Protein AF-A0A2N2GYP5-F1 (afdb_monomer_lite)

Secondary structure (DSSP, 8-state):
-PPPPP-----------PPP-----------------------TTSSS--TT-S---SSS-SSSSS-TTSS----TTSSS--TT-S---SS--SSSSS-TTSS--S-TTSSS--TT-S---SS--SSSSS-TTSS----TTSSS--TT-S---SS--SSSSB-TTSSSBS-TTSSS--TT-S---SS--TTSSB-TTS-BS-----S--------------------------------

pLDDT: mean 80.26, std 21.86, range [35.75, 98.12]

Radius of gyration: 50.26 Å; chains: 1; bounding box: 142×47×139 Å

Sequence (239 aa):
MPPEPLTVRRVLTDTGTPQTGDTAEHIGPLPNLALAIEAIAATCGNDVVETGEACDDGNTTGGDGCSADCRSDESCGNGITDLAEICDDGNTASGDGCSADCLSDETCGNNYVDAGEACDDGNTVDADGCSATCLSDETCGNGILDPQEHCEDGNTANGDGCSADCRSDETCGNGYKDVGEECEDGNLIDGDGCSATCRDENKKDDGCGCTAGSRSPSTGALGLSLLLAALFLFRRRRA

Foldseek 3Di:
DDDDDDDDDDPDDDDDDDDDDDDDDDPDDDDDPPVPPVVPPDDAQCQDDDPPAPDHPNAQDFPPQAHNVRNDRPDALCQDQGPQAPDHPNAQDFPPQAHNRRNDRQDALCQDQGPQAPDHPNAQDFPDQAHSRRNDRNAALCQDQGPQAPDHDNAQDFPRQAHSRRHDGQAALCQDQGPPAPAHDNHADPPPAAHNRRDGPVPPPPDDDDDDDDDDDDPDDDDDDDDDDDDDDDDDDDD

Structure (mmCIF, N/CA/C/O backbone):
data_AF-A0A2N2GYP5-F1
#
_entry.id   AF-A0A2N2GYP5-F1
#
loop_
_atom_site.group_PDB
_atom_site.id
_atom_site.type_symbol
_atom_site.label_atom_id
_atom_site.label_alt_id
_atom_site.label_comp_id
_atom_site.label_asym_id
_atom_site.label_entity_id
_atom_site.label_seq_id
_atom_site.pdbx_PDB_ins_code
_atom_site.Cartn_x
_atom_site.Cartn_y
_atom_site.Cartn_z
_atom_site.occupancy
_atom_site.B_iso_or_equiv
_atom_site.auth_seq_id
_atom_site.auth_comp_id
_atom_site.auth_asym_id
_atom_site.auth_atom_id
_atom_site.pdbx_PDB_model_num
ATOM 1 N N . MET A 1 1 ? -44.179 -16.228 29.418 1.00 44.12 1 MET A N 1
ATOM 2 C CA . MET A 1 1 ? -43.347 -16.561 30.590 1.00 44.12 1 MET A CA 1
ATOM 3 C C . MET A 1 1 ? -43.603 -15.480 31.624 1.00 44.12 1 MET A C 1
ATOM 5 O O . MET A 1 1 ? -43.510 -14.318 31.247 1.00 44.12 1 MET A O 1
ATOM 9 N N . PRO A 1 2 ? -44.075 -15.810 32.835 1.00 47.12 2 PRO A N 1
ATOM 10 C CA . PRO A 1 2 ? -44.242 -14.808 33.883 1.00 47.12 2 PRO A CA 1
ATOM 11 C C . PRO A 1 2 ? -42.861 -14.383 34.425 1.00 47.12 2 PRO A C 1
ATOM 13 O O . PRO A 1 2 ? -41.957 -15.218 34.424 1.00 47.12 2 PRO A O 1
ATOM 16 N N . PRO A 1 3 ? -42.678 -13.124 34.860 1.00 48.59 3 PRO A N 1
ATOM 17 C CA . PRO A 1 3 ? -41.441 -12.687 35.502 1.00 48.59 3 PRO A CA 1
ATOM 18 C C . PRO A 1 3 ? -41.290 -13.309 36.903 1.00 48.59 3 PRO A C 1
ATOM 20 O O . PRO A 1 3 ? -42.268 -13.441 37.643 1.00 48.59 3 PRO A O 1
ATOM 23 N N . GLU A 1 4 ? -40.059 -13.703 37.230 1.00 53.47 4 GLU A N 1
ATOM 24 C CA . GLU A 1 4 ? -39.615 -14.278 38.511 1.00 53.47 4 GLU A CA 1
ATOM 25 C C . GLU A 1 4 ? -39.809 -13.293 39.692 1.00 53.47 4 GLU A C 1
ATOM 27 O O . GLU A 1 4 ? -39.782 -12.073 39.493 1.00 53.47 4 GLU A O 1
ATOM 32 N N . PRO A 1 5 ? -40.013 -13.776 40.936 1.00 45.31 5 PRO A N 1
ATOM 33 C CA . PRO A 1 5 ? -40.268 -12.914 42.087 1.00 45.31 5 PRO A CA 1
ATOM 34 C C . PRO A 1 5 ? -38.990 -12.225 42.596 1.00 45.31 5 PRO A C 1
ATOM 36 O O . PRO A 1 5 ? -37.955 -12.854 42.807 1.00 45.31 5 PRO A O 1
ATOM 39 N N . LEU A 1 6 ? -39.098 -10.922 42.865 1.00 43.00 6 LEU A N 1
ATOM 40 C CA . LEU A 1 6 ? -38.038 -10.094 43.444 1.00 43.00 6 LEU A CA 1
ATOM 41 C C . LEU A 1 6 ? -37.619 -10.618 44.828 1.00 43.00 6 LEU A C 1
ATOM 43 O O . LEU A 1 6 ? -38.439 -10.744 45.742 1.00 43.00 6 LEU A O 1
ATOM 47 N N . THR A 1 7 ? -36.324 -10.891 44.999 1.00 46.44 7 THR A N 1
ATOM 48 C CA . THR A 1 7 ? -35.755 -11.315 46.283 1.00 46.44 7 THR A CA 1
ATOM 49 C C . THR A 1 7 ? -35.524 -10.089 47.165 1.00 46.44 7 THR A C 1
ATOM 51 O O . THR A 1 7 ? -34.550 -9.362 47.000 1.00 46.44 7 THR A O 1
ATOM 54 N N . VAL A 1 8 ? -36.418 -9.848 48.126 1.00 40.50 8 VAL A N 1
ATOM 55 C CA . VAL A 1 8 ? -36.274 -8.750 49.096 1.00 40.50 8 VAL A CA 1
ATOM 56 C C . VAL A 1 8 ? -35.343 -9.193 50.225 1.00 40.50 8 VAL A C 1
ATOM 58 O O . VAL A 1 8 ? -35.755 -9.886 51.159 1.00 40.50 8 VAL A O 1
ATOM 61 N N . ARG A 1 9 ? -34.071 -8.786 50.164 1.00 48.62 9 ARG A N 1
ATOM 62 C CA . ARG A 1 9 ? -33.147 -8.921 51.296 1.00 48.62 9 ARG A CA 1
ATOM 63 C C . ARG A 1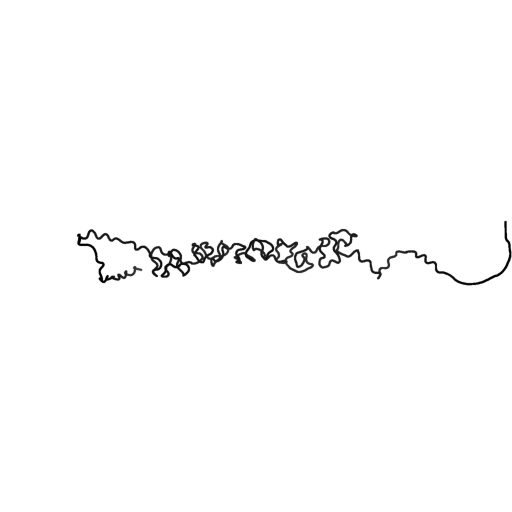 9 ? -33.397 -7.787 52.289 1.00 48.62 9 ARG A C 1
ATOM 65 O O . ARG A 1 9 ? -33.139 -6.620 52.024 1.00 48.62 9 ARG A O 1
ATOM 72 N N . ARG A 1 10 ? -33.923 -8.152 53.458 1.00 44.41 10 ARG A N 1
ATOM 73 C CA . ARG A 1 10 ? -34.148 -7.253 54.593 1.00 44.41 10 ARG A CA 1
ATOM 74 C C . ARG A 1 10 ? -32.794 -6.867 55.197 1.00 44.41 10 ARG A C 1
ATOM 76 O O . ARG A 1 10 ? -32.203 -7.670 55.916 1.00 44.41 10 ARG A O 1
ATOM 83 N N . VAL A 1 11 ? -32.307 -5.661 54.916 1.00 44.09 11 VAL A N 1
ATOM 84 C CA . VAL A 1 11 ? -31.152 -5.097 55.629 1.00 44.09 11 VAL A CA 1
ATOM 85 C C . VAL A 1 11 ? -31.627 -4.703 57.028 1.00 44.09 11 VAL A C 1
ATOM 87 O O . VAL A 1 11 ? -32.346 -3.724 57.211 1.00 44.09 11 VAL A O 1
ATOM 90 N N . LEU A 1 12 ? -31.296 -5.531 58.018 1.00 45.44 12 LEU A N 1
ATOM 91 C CA . LEU A 1 12 ? -31.365 -5.152 59.425 1.00 45.44 12 LEU A CA 1
ATOM 92 C C . LEU A 1 12 ? -30.161 -4.243 59.687 1.00 45.44 12 LEU A C 1
ATOM 94 O O . LEU A 1 12 ? -29.034 -4.730 59.727 1.00 45.44 12 LEU A O 1
ATOM 98 N N . THR A 1 13 ? -30.377 -2.935 59.821 1.00 41.34 13 THR A N 1
ATOM 99 C CA . THR A 1 13 ? -29.331 -2.028 60.298 1.00 41.34 13 THR A CA 1
ATOM 100 C C . THR A 1 13 ? -29.175 -2.215 61.805 1.00 41.34 13 THR A C 1
ATOM 102 O O . THR A 1 13 ? -30.036 -1.840 62.600 1.00 41.34 13 THR A O 1
ATOM 105 N N . ASP A 1 14 ? -28.084 -2.885 62.176 1.00 45.00 14 ASP A N 1
ATOM 106 C CA . ASP A 1 14 ? -27.616 -3.027 63.550 1.00 45.00 14 ASP A CA 1
ATOM 107 C C . ASP A 1 14 ? -27.137 -1.669 64.083 1.00 45.00 14 ASP A C 1
ATOM 109 O O . ASP A 1 14 ? -26.462 -0.895 63.402 1.00 45.00 14 ASP A O 1
ATOM 113 N N . THR A 1 15 ? -27.539 -1.371 65.309 1.00 48.12 15 THR A N 1
ATOM 114 C CA . THR A 1 15 ? -27.272 -0.128 66.024 1.00 48.12 15 THR A CA 1
ATOM 115 C C . THR A 1 15 ? -26.022 -0.259 66.895 1.00 48.12 15 THR A C 1
ATOM 117 O O . THR A 1 15 ? -26.029 -1.010 67.867 1.00 48.12 15 THR A O 1
ATOM 120 N N . GLY A 1 16 ? -25.007 0.572 66.648 1.00 38.22 16 GLY A N 1
ATOM 121 C CA . GLY A 1 16 ? -23.929 0.902 67.598 1.00 38.22 16 GLY A CA 1
ATOM 122 C C . GLY A 1 16 ? -22.838 1.719 66.895 1.00 38.22 16 GLY A C 1
ATOM 123 O O . GLY A 1 16 ? -22.410 1.335 65.822 1.00 38.22 16 GLY A O 1
ATOM 124 N N . THR A 1 17 ? -22.311 2.855 67.358 1.00 35.97 17 THR A N 1
ATOM 125 C CA . THR A 1 17 ? -22.212 3.533 68.668 1.00 35.97 17 THR A CA 1
ATOM 126 C C . THR A 1 17 ? -21.914 5.044 68.420 1.00 35.97 17 THR A C 1
ATOM 128 O O . THR A 1 17 ? -21.751 5.433 67.266 1.00 35.97 17 THR A O 1
ATOM 131 N N . PRO A 1 18 ? -21.923 5.932 69.440 1.00 45.78 18 PRO A N 1
ATOM 132 C CA . PRO A 1 18 ? -22.489 7.282 69.340 1.00 45.78 18 PRO A CA 1
ATOM 133 C C . PRO A 1 18 ? -21.489 8.390 68.970 1.00 45.78 18 PRO A C 1
ATOM 135 O O . PRO A 1 18 ? -20.384 8.449 69.504 1.00 45.78 18 PRO A O 1
ATOM 138 N N . GLN A 1 19 ? -21.933 9.343 68.146 1.00 41.22 19 GLN A N 1
ATOM 139 C CA . GLN A 1 19 ? -21.324 10.673 68.051 1.00 41.22 19 GLN A CA 1
ATOM 140 C C . GLN A 1 19 ? -22.014 11.599 69.061 1.00 41.22 19 GLN A C 1
ATOM 142 O O . GLN A 1 19 ? -23.237 11.727 69.091 1.00 41.22 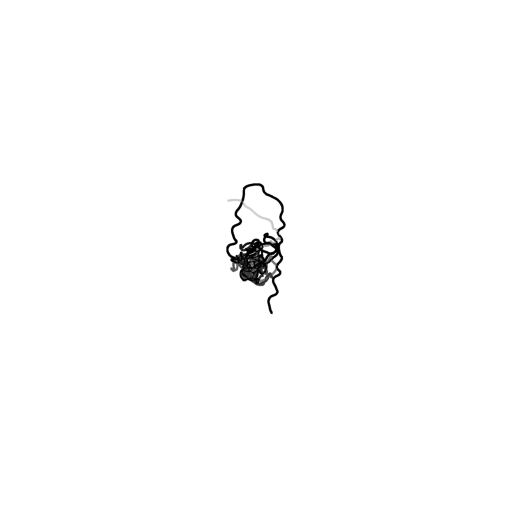19 GLN A O 1
ATOM 147 N N . THR A 1 20 ? -21.215 12.184 69.947 1.00 40.53 20 THR A N 1
ATOM 148 C CA . THR A 1 20 ? -21.628 13.132 70.981 1.00 40.53 20 THR A CA 1
ATOM 149 C C . THR A 1 20 ? -21.898 14.509 70.379 1.00 40.53 20 THR A C 1
ATOM 151 O O . THR A 1 20 ? -20.983 15.092 69.804 1.00 40.53 20 THR A O 1
ATOM 154 N N . GLY A 1 21 ? -23.090 15.065 70.601 1.00 38.28 21 GLY A N 1
ATOM 155 C CA . GLY A 1 21 ? -23.349 16.496 70.414 1.00 38.28 21 GLY A CA 1
ATOM 156 C C . GLY A 1 21 ? -24.769 16.805 69.948 1.00 38.28 21 GLY A C 1
ATOM 157 O O . GLY A 1 21 ? -25.164 16.375 68.876 1.00 38.28 21 GLY A O 1
ATOM 158 N N . ASP A 1 22 ? -25.477 17.590 70.759 1.00 38.97 22 ASP A N 1
ATOM 159 C CA . ASP A 1 22 ? -26.683 18.370 70.440 1.00 38.97 22 ASP A CA 1
ATOM 160 C C . ASP A 1 22 ? -28.064 17.671 70.428 1.00 38.97 22 ASP A C 1
ATOM 162 O O . ASP A 1 22 ? -28.602 17.205 69.432 1.00 38.97 22 ASP A O 1
ATOM 166 N N . THR A 1 23 ? -28.640 17.655 71.636 1.00 37.00 23 THR A N 1
ATOM 167 C CA . THR A 1 23 ? -30.025 18.021 72.016 1.00 37.00 23 THR A CA 1
ATOM 168 C C . THR A 1 23 ? -31.214 17.683 71.091 1.00 37.00 23 THR A C 1
ATOM 170 O O . THR A 1 23 ? -31.493 18.388 70.132 1.00 37.00 23 THR A O 1
ATOM 173 N N . ALA A 1 24 ? -32.008 16.708 71.554 1.00 37.53 24 ALA A N 1
ATOM 174 C CA . ALA A 1 24 ? -33.477 16.702 71.696 1.00 37.53 24 ALA A CA 1
ATOM 175 C C . ALA A 1 24 ? -34.415 17.083 70.513 1.00 37.53 24 ALA A C 1
ATOM 177 O O . ALA A 1 24 ? -34.607 18.245 70.181 1.00 37.53 24 ALA A O 1
ATOM 178 N N . GLU A 1 25 ? -35.160 16.052 70.082 1.00 43.81 25 GLU A N 1
ATOM 179 C CA . GLU A 1 25 ? -36.615 16.028 69.817 1.00 43.81 25 GLU A CA 1
ATOM 180 C C . GLU A 1 25 ? -37.205 16.733 68.580 1.00 43.81 25 GLU A C 1
ATOM 182 O O . GLU A 1 25 ? -37.507 17.921 68.592 1.00 43.81 25 GLU A O 1
ATOM 187 N N . HIS A 1 26 ? -37.639 15.914 67.609 1.00 35.75 26 HIS A N 1
ATOM 188 C CA . HIS A 1 26 ? -39.003 16.009 67.069 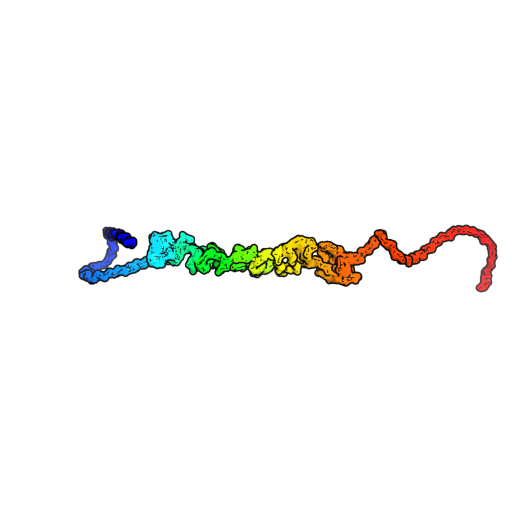1.00 35.75 26 HIS A CA 1
ATOM 189 C C . HIS A 1 26 ? -39.465 14.664 66.476 1.00 35.75 26 HIS A C 1
ATOM 191 O O . HIS A 1 26 ? -39.225 14.368 65.307 1.00 35.75 26 HIS A O 1
ATOM 197 N N . ILE A 1 27 ? -40.160 13.840 67.271 1.00 50.31 27 ILE A N 1
ATOM 198 C CA . ILE A 1 27 ? -40.980 12.746 66.729 1.00 50.31 27 ILE A CA 1
ATOM 199 C C . ILE A 1 27 ? -42.303 13.375 66.273 1.00 50.31 27 ILE A C 1
ATOM 201 O O . ILE A 1 27 ? -43.265 13.461 67.036 1.00 50.31 27 ILE A O 1
ATOM 205 N N . GLY A 1 28 ? -42.313 13.889 65.044 1.00 43.50 28 GLY A N 1
ATOM 206 C CA . GLY A 1 28 ? -43.523 14.334 64.352 1.00 43.50 28 GLY A CA 1
ATOM 207 C C . GLY A 1 28 ? -44.245 13.159 63.676 1.00 43.50 28 GLY A C 1
ATOM 208 O O . GLY A 1 28 ? -43.605 12.158 63.346 1.00 43.50 28 GLY A O 1
ATOM 209 N N . PRO A 1 29 ? -45.574 13.236 63.476 1.00 49.03 29 PRO A N 1
ATOM 210 C CA . PRO A 1 29 ? -46.353 12.152 62.889 1.00 49.03 29 PRO A CA 1
ATOM 211 C C . PRO A 1 29 ? -45.967 11.956 61.418 1.00 49.03 29 PRO A C 1
ATOM 213 O O . PRO A 1 29 ? -45.857 12.925 60.671 1.00 49.03 29 PRO A O 1
ATOM 216 N N . LEU A 1 30 ? -45.786 10.692 61.024 1.00 56.28 30 LEU A N 1
ATOM 217 C CA . LEU A 1 30 ? -45.475 10.250 59.661 1.00 56.28 30 LEU A CA 1
ATOM 218 C C . LEU A 1 30 ? -46.366 10.961 58.622 1.00 56.28 30 LEU A C 1
ATOM 220 O O . LEU A 1 30 ? -47.576 10.707 58.612 1.00 56.28 30 LEU A O 1
ATOM 224 N N . PRO A 1 31 ? -45.821 11.798 57.719 1.00 49.94 31 PRO A N 1
ATOM 225 C CA . PRO A 1 31 ? -46.582 12.289 56.592 1.00 49.94 31 PRO A CA 1
ATOM 226 C C . PRO A 1 31 ? -46.311 11.394 55.382 1.00 49.94 31 PRO A C 1
ATOM 228 O O . PRO A 1 31 ? -45.181 11.275 54.930 1.00 49.94 31 PRO A O 1
ATOM 231 N N . ASN A 1 32 ? -47.391 10.807 54.867 1.00 46.31 32 ASN A N 1
ATOM 232 C CA . ASN A 1 32 ? -47.530 10.214 53.540 1.00 46.31 32 ASN A CA 1
ATOM 233 C C . ASN A 1 32 ? -46.484 9.177 53.112 1.00 46.31 32 ASN A C 1
ATOM 235 O O . ASN A 1 32 ? -45.347 9.486 52.779 1.00 46.31 32 ASN A O 1
ATOM 239 N N . LEU A 1 33 ? -46.970 7.947 52.935 1.00 48.72 33 LEU A N 1
ATOM 240 C CA . LEU A 1 33 ? -46.359 6.912 52.110 1.00 48.72 33 LEU A CA 1
ATOM 241 C C . LEU A 1 33 ? -46.379 7.347 50.628 1.00 48.72 33 LEU A C 1
ATOM 243 O O . LEU A 1 33 ? -47.063 6.757 49.796 1.00 48.72 33 LEU A O 1
ATOM 247 N N . ALA A 1 34 ? -45.676 8.429 50.294 1.00 50.62 34 ALA A N 1
ATOM 248 C CA . ALA A 1 34 ? -45.157 8.598 48.957 1.00 50.62 34 ALA A CA 1
ATOM 249 C C . ALA A 1 34 ? -44.081 7.525 48.839 1.00 50.62 34 ALA A C 1
ATOM 251 O O . ALA A 1 34 ? -43.070 7.574 49.537 1.00 50.62 34 ALA A O 1
ATOM 252 N N . LEU A 1 35 ? -44.350 6.508 48.025 1.00 53.41 35 LEU A N 1
ATOM 253 C CA . LEU A 1 35 ? -43.323 5.611 47.533 1.00 53.41 35 LEU A CA 1
ATOM 254 C C . LEU A 1 35 ? -42.346 6.498 46.751 1.00 53.41 35 LEU A C 1
ATOM 256 O O . LEU A 1 35 ? -42.520 6.719 45.556 1.00 53.41 35 LEU A O 1
ATOM 260 N N . ALA A 1 36 ? -41.390 7.106 47.453 1.00 52.31 36 ALA A N 1
ATOM 261 C CA . ALA A 1 36 ? -40.203 7.653 46.841 1.00 52.31 36 ALA A CA 1
ATOM 262 C C . ALA A 1 36 ? -39.483 6.426 46.296 1.00 52.31 36 ALA A C 1
ATOM 264 O O . ALA A 1 36 ? -38.761 5.732 47.006 1.00 52.31 36 ALA A O 1
ATOM 265 N N . ILE A 1 37 ? -39.802 6.088 45.049 1.00 59.34 37 ILE A N 1
ATOM 266 C CA . ILE A 1 37 ? -38.903 5.316 44.213 1.00 59.34 37 ILE A CA 1
ATOM 267 C C . ILE A 1 37 ? -37.714 6.256 44.057 1.00 59.34 37 ILE A C 1
ATOM 269 O O . ILE A 1 37 ? -37.691 7.098 43.162 1.00 59.34 37 ILE A O 1
ATOM 273 N N . GLU A 1 38 ? -36.801 6.224 45.028 1.00 60.84 38 GLU A N 1
ATOM 274 C CA . GLU A 1 38 ? -35.468 6.749 44.815 1.00 60.84 38 GLU A CA 1
ATOM 275 C C . GLU A 1 38 ? -34.951 5.946 43.628 1.00 60.84 38 GLU A C 1
ATOM 277 O O . GLU A 1 38 ? -34.795 4.726 43.711 1.00 60.84 38 GLU A O 1
ATOM 282 N N . ALA A 1 39 ? -34.839 6.608 42.476 1.00 61.41 39 ALA A N 1
ATOM 283 C CA . ALA A 1 39 ? -34.070 6.073 41.377 1.00 61.41 39 ALA A CA 1
ATOM 284 C C . ALA A 1 39 ? -32.661 5.923 41.941 1.00 61.41 39 ALA A C 1
ATOM 286 O O . ALA A 1 39 ? -31.964 6.917 42.145 1.00 61.41 39 ALA A O 1
ATOM 287 N N . ILE A 1 40 ? -32.322 4.694 42.317 1.00 70.12 40 ILE A N 1
ATOM 288 C CA . ILE A 1 40 ? -30.967 4.327 42.688 1.00 70.12 40 ILE A CA 1
ATOM 289 C C . ILE A 1 40 ? -30.165 4.676 41.439 1.00 70.12 40 ILE A C 1
ATOM 291 O O . ILE A 1 40 ? -30.447 4.147 40.362 1.00 70.12 40 ILE A O 1
ATOM 295 N N . ALA A 1 41 ? -29.319 5.700 41.535 1.00 78.19 41 ALA A N 1
ATOM 296 C CA . ALA A 1 41 ? -28.455 6.050 40.424 1.00 78.19 41 ALA A CA 1
ATOM 297 C C . ALA A 1 41 ? -27.554 4.840 40.178 1.00 78.19 41 ALA A C 1
ATOM 299 O O . ALA A 1 41 ? -26.976 4.329 41.142 1.00 78.19 41 ALA A O 1
ATOM 300 N N . ALA A 1 42 ? -27.492 4.392 38.923 1.00 89.62 42 ALA A N 1
ATOM 301 C CA . ALA A 1 42 ? -26.596 3.318 38.522 1.00 89.62 42 ALA A CA 1
ATOM 302 C C . ALA A 1 42 ? -25.182 3.643 39.023 1.00 89.62 42 ALA A C 1
ATOM 304 O O . ALA A 1 42 ? -24.729 4.792 38.908 1.00 89.62 42 ALA A O 1
ATOM 305 N N . THR A 1 43 ? -24.560 2.683 39.698 1.00 94.56 43 THR A N 1
ATOM 306 C CA . THR A 1 43 ? -23.250 2.851 40.319 1.00 94.56 43 THR A CA 1
ATOM 307 C C . THR A 1 43 ? -22.243 1.969 39.611 1.00 94.56 43 THR A C 1
ATOM 309 O O . THR A 1 43 ? -22.056 0.826 40.010 1.00 94.56 43 THR A O 1
ATOM 312 N N . CYS A 1 44 ? -21.530 2.570 38.664 1.00 96.44 44 CYS A N 1
ATOM 313 C CA . CYS A 1 44 ? -20.469 1.899 37.935 1.00 96.44 44 CYS A CA 1
ATOM 314 C C . CYS A 1 44 ? -19.371 1.359 38.863 1.00 96.44 44 CYS A C 1
ATOM 316 O O . CYS A 1 44 ? -18.897 2.059 39.771 1.00 96.44 44 CYS A O 1
ATOM 318 N N . GLY A 1 45 ? -18.958 0.125 38.596 1.00 96.25 45 GLY A N 1
ATOM 319 C CA . GLY A 1 45 ? -17.893 -0.593 39.277 1.00 96.25 45 GLY A CA 1
ATOM 320 C C . GLY A 1 45 ? -18.355 -1.371 40.503 1.00 96.25 45 GLY A C 1
ATOM 321 O O . GLY A 1 45 ? -17.582 -1.534 41.452 1.00 96.25 45 GLY A O 1
ATOM 322 N N . ASN A 1 46 ? -19.618 -1.799 40.541 1.00 96.69 46 ASN A N 1
ATOM 323 C CA . ASN A 1 46 ? -20.191 -2.551 41.658 1.00 96.69 46 ASN A CA 1
ATOM 324 C C . ASN A 1 46 ? -20.424 -4.049 41.354 1.00 96.69 46 ASN A C 1
ATOM 326 O O . ASN A 1 46 ? -20.984 -4.752 42.204 1.00 96.69 46 ASN A O 1
ATOM 330 N N . ASP A 1 47 ? -19.946 -4.529 40.201 1.00 96.31 47 ASP A N 1
ATOM 331 C CA . ASP A 1 47 ? -20.065 -5.893 39.661 1.00 96.31 47 ASP A CA 1
ATOM 332 C C . ASP A 1 47 ? -21.521 -6.277 39.322 1.00 96.31 47 ASP A C 1
ATOM 334 O O . ASP A 1 47 ? -21.912 -7.450 39.326 1.00 96.31 47 ASP A O 1
ATOM 338 N N . VAL A 1 48 ? -22.375 -5.275 39.075 1.00 95.38 48 VAL A N 1
ATOM 339 C CA . VAL A 1 48 ? -23.786 -5.443 38.718 1.00 95.38 48 VAL A CA 1
ATOM 340 C C . VAL A 1 48 ? -24.164 -4.461 37.618 1.00 95.38 48 VAL A C 1
ATOM 342 O O . VAL A 1 48 ? -24.322 -3.282 37.874 1.00 95.38 48 VAL A O 1
ATOM 345 N N . VAL A 1 49 ? -24.461 -4.977 36.423 1.00 95.94 49 VAL A N 1
ATOM 346 C CA . VAL A 1 49 ? -24.995 -4.150 35.329 1.00 95.94 49 VAL A CA 1
ATOM 347 C C . VAL A 1 49 ? -26.404 -3.649 35.673 1.00 95.94 49 VAL A C 1
ATOM 349 O O . VAL A 1 49 ? -27.378 -4.416 35.682 1.00 95.94 49 VAL A O 1
ATOM 352 N N . GLU A 1 50 ? -26.523 -2.354 35.951 1.00 95.25 50 GLU A N 1
ATOM 353 C CA . GLU A 1 50 ? -27.769 -1.657 36.254 1.00 95.25 50 GLU A CA 1
ATOM 354 C C . GLU A 1 50 ? -28.391 -1.003 35.001 1.00 95.25 50 GLU A C 1
ATOM 356 O O . GLU A 1 50 ? -27.840 -0.971 33.902 1.00 95.25 50 GLU A O 1
ATOM 361 N N . THR A 1 51 ? -29.620 -0.487 35.122 1.00 92.81 51 THR A N 1
ATOM 362 C CA . THR A 1 51 ? -30.271 0.184 33.983 1.00 92.81 51 THR A CA 1
ATOM 363 C C . THR A 1 51 ? -29.544 1.482 33.638 1.00 92.81 51 THR A C 1
ATOM 365 O O . THR A 1 51 ? -29.587 2.433 34.416 1.00 92.81 51 THR A O 1
ATOM 368 N N . GLY A 1 52 ? -28.980 1.545 32.432 1.00 89.81 52 GLY A N 1
ATOM 369 C CA . GLY A 1 52 ? -28.221 2.696 31.936 1.00 89.81 52 GLY A CA 1
ATOM 370 C C . GLY A 1 52 ? -26.730 2.415 31.758 1.00 89.81 52 GLY A C 1
ATOM 371 O O . GLY A 1 52 ? -26.063 3.224 31.123 1.00 89.81 52 GLY A O 1
ATOM 372 N N . GLU A 1 53 ? -26.247 1.277 32.252 1.00 95.38 53 GLU A N 1
ATOM 373 C CA . GLU A 1 53 ? -24.882 0.795 32.048 1.00 95.38 53 GLU A CA 1
ATOM 374 C C . GLU A 1 53 ? -24.820 -0.149 30.841 1.00 95.38 53 GLU A C 1
ATOM 376 O O . GLU A 1 53 ? -25.748 -0.926 30.593 1.00 95.3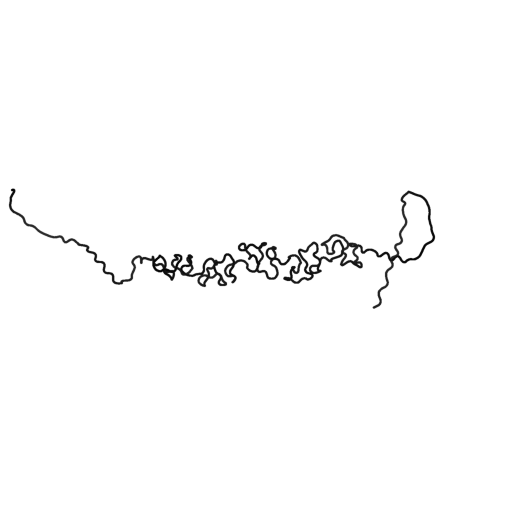8 53 GLU A O 1
ATOM 381 N N . ALA A 1 54 ? -23.737 -0.056 30.071 1.00 95.44 54 ALA A N 1
ATOM 382 C CA . ALA A 1 54 ? -23.412 -0.992 28.997 1.00 95.44 54 ALA A CA 1
ATOM 383 C C . ALA A 1 54 ? -22.739 -2.263 29.547 1.00 95.44 54 ALA A C 1
ATOM 385 O O . ALA A 1 54 ? -22.978 -3.361 29.047 1.00 95.44 54 ALA A O 1
ATOM 386 N N . CYS A 1 55 ? -21.952 -2.105 30.611 1.00 96.06 55 CYS A N 1
ATOM 387 C CA . CYS A 1 55 ? -21.166 -3.127 31.294 1.00 96.06 55 CYS A CA 1
ATOM 388 C C . CYS A 1 55 ? -20.955 -2.720 32.762 1.00 96.06 55 CYS A C 1
ATOM 390 O O . CYS A 1 55 ? -21.273 -1.597 33.134 1.00 96.06 55 CYS A O 1
ATOM 392 N N . ASP A 1 56 ? -20.413 -3.622 33.579 1.00 97.38 56 ASP A N 1
ATOM 393 C CA . ASP A 1 56 ? -19.830 -3.326 34.893 1.00 97.38 56 ASP A CA 1
ATOM 394 C C . ASP A 1 56 ? -18.859 -4.472 35.221 1.00 97.38 56 ASP A C 1
ATOM 396 O O . ASP A 1 56 ? -19.271 -5.636 35.218 1.00 97.38 56 ASP A O 1
ATOM 400 N N . ASP A 1 57 ? -17.578 -4.167 35.444 1.00 96.31 57 ASP A N 1
ATOM 401 C CA . ASP A 1 57 ? -16.521 -5.156 35.711 1.00 96.31 57 ASP A CA 1
ATOM 402 C C . ASP A 1 57 ? -16.049 -5.174 37.180 1.00 96.31 57 ASP A C 1
ATOM 404 O O . ASP A 1 57 ? -15.007 -5.744 37.523 1.00 96.31 57 ASP A O 1
ATOM 408 N N . GLY A 1 58 ? -16.822 -4.552 38.074 1.00 96.50 58 GLY A N 1
ATOM 409 C CA . GLY A 1 58 ? -16.524 -4.500 39.500 1.00 96.50 58 GLY A CA 1
ATOM 410 C C . GLY A 1 58 ? -15.518 -3.427 39.905 1.00 96.50 58 GLY A C 1
ATOM 411 O O . GLY A 1 58 ? -15.088 -3.420 41.067 1.00 96.50 58 GLY A O 1
ATOM 412 N N . ASN A 1 59 ? -15.133 -2.523 38.995 1.00 96.75 59 ASN A N 1
ATOM 413 C CA . ASN A 1 59 ? -14.343 -1.348 39.332 1.00 96.75 59 ASN A CA 1
ATOM 414 C C . ASN A 1 59 ? -14.557 -0.157 38.365 1.00 96.75 59 ASN A C 1
ATOM 416 O O . ASN A 1 59 ? -15.470 -0.159 37.557 1.00 96.75 59 ASN A O 1
ATOM 420 N N . THR A 1 60 ? -13.790 0.928 38.529 1.00 96.19 60 THR A N 1
ATOM 421 C CA . THR A 1 60 ? -13.883 2.136 37.674 1.00 96.19 60 THR A CA 1
ATOM 422 C C . THR A 1 60 ? -12.551 2.450 36.988 1.00 96.19 60 THR A C 1
ATOM 424 O O . THR A 1 60 ? -12.237 3.615 36.720 1.00 96.19 60 THR A O 1
ATOM 427 N N . THR A 1 61 ? -11.693 1.447 36.833 1.00 95.56 61 THR A N 1
ATOM 428 C CA . THR A 1 61 ? -10.557 1.506 35.910 1.00 95.56 61 THR A CA 1
ATOM 429 C C . THR A 1 61 ? -11.129 1.306 34.508 1.00 95.56 61 THR A C 1
ATOM 431 O O . THR A 1 61 ? -12.199 0.740 34.371 1.00 95.56 61 THR A O 1
ATOM 434 N N . GLY A 1 62 ? -10.514 1.911 33.495 1.00 94.62 62 GLY A N 1
ATOM 435 C CA . GLY A 1 62 ? -10.898 1.664 32.105 1.00 94.62 62 GLY A CA 1
ATOM 436 C C . GLY A 1 62 ? -9.828 0.827 31.422 1.00 94.62 62 GLY A C 1
ATOM 437 O O . GLY A 1 62 ? -8.650 0.906 31.796 1.00 94.62 62 GLY A O 1
ATOM 438 N N . GLY A 1 63 ? -10.222 0.093 30.384 1.00 91.31 63 GLY A N 1
ATOM 439 C CA . GLY A 1 63 ? -9.330 -0.789 29.630 1.00 91.31 63 GLY A CA 1
ATOM 440 C C . GLY A 1 63 ? -9.103 -2.161 30.276 1.00 91.31 63 GLY A C 1
ATOM 441 O O . GLY A 1 63 ? -8.185 -2.877 29.875 1.00 91.31 63 GLY A O 1
ATOM 442 N N . ASP A 1 64 ? -9.906 -2.531 31.273 1.00 92.69 64 ASP A N 1
ATOM 443 C CA . ASP A 1 64 ? -9.977 -3.866 31.877 1.00 92.69 64 ASP A CA 1
ATOM 444 C C . ASP A 1 64 ? -11.285 -4.622 31.575 1.00 92.69 64 ASP A C 1
ATOM 446 O O . ASP A 1 64 ? -11.468 -5.744 32.054 1.00 92.69 64 ASP A O 1
ATOM 450 N N . GLY A 1 65 ? -12.101 -4.083 30.662 1.00 92.00 65 GLY A N 1
ATOM 451 C CA . GLY A 1 65 ? -13.289 -4.728 30.096 1.00 92.00 65 GLY A CA 1
ATOM 452 C C . GLY A 1 65 ? -14.612 -4.046 30.448 1.00 92.00 65 GLY A C 1
ATOM 453 O O . GLY A 1 65 ? -15.664 -4.539 30.033 1.00 92.00 65 GLY A O 1
ATOM 454 N N . CYS A 1 66 ? -14.578 -2.966 31.231 1.00 96.44 66 CYS A N 1
ATOM 455 C CA . CYS A 1 66 ? -15.647 -1.979 31.249 1.00 96.44 66 CYS A CA 1
ATOM 456 C C . CYS A 1 66 ? -15.099 -0.550 31.392 1.00 96.44 66 CYS A C 1
ATOM 458 O O . CYS A 1 66 ? -14.192 -0.301 32.189 1.00 96.44 66 CYS A O 1
ATOM 460 N N . SER A 1 67 ? -15.676 0.413 30.662 1.00 96.25 67 SER A N 1
ATOM 461 C CA . SER A 1 67 ? -15.209 1.797 30.716 1.00 96.25 67 SER A CA 1
ATOM 462 C C . SER A 1 67 ? -15.367 2.345 32.132 1.00 96.25 67 SER A C 1
ATOM 464 O O . SER A 1 67 ? -16.298 1.997 32.854 1.00 96.25 67 SER A O 1
ATOM 466 N N . ALA A 1 68 ? -14.513 3.292 32.530 1.00 95.88 68 ALA A N 1
ATOM 467 C CA . ALA A 1 68 ? -14.527 3.864 33.885 1.00 95.88 68 ALA A CA 1
ATOM 468 C C . ALA A 1 68 ? -15.864 4.532 34.299 1.00 95.88 68 ALA A C 1
ATOM 470 O O . ALA A 1 68 ? -16.038 4.934 35.452 1.00 95.88 68 ALA A O 1
ATOM 471 N N . ASP A 1 69 ? -16.784 4.714 33.351 1.00 95.31 69 ASP A N 1
ATOM 472 C CA . ASP A 1 69 ? -18.135 5.241 33.527 1.00 95.31 69 ASP A CA 1
ATOM 473 C C . ASP A 1 69 ? -19.246 4.288 33.043 1.00 95.31 69 ASP A C 1
ATOM 475 O O . ASP A 1 69 ? -20.403 4.707 32.950 1.00 95.31 69 ASP A O 1
ATOM 479 N N . CYS A 1 70 ? -18.904 3.028 32.761 1.00 96.19 70 CYS A N 1
ATOM 480 C CA . CYS A 1 70 ? -19.803 1.944 32.383 1.00 96.19 70 CYS A CA 1
ATOM 481 C C . CYS A 1 70 ? -20.661 2.241 31.144 1.00 96.19 70 CYS A C 1
ATOM 483 O O . CYS A 1 70 ? -21.791 1.760 31.010 1.00 96.19 70 CYS A O 1
ATOM 485 N N . ARG A 1 71 ? -20.149 3.069 30.228 1.00 95.12 71 ARG A N 1
ATOM 486 C CA . ARG A 1 71 ? -20.822 3.440 28.973 1.00 95.12 71 ARG A CA 1
ATOM 487 C C . ARG A 1 71 ? -20.387 2.598 27.777 1.00 95.12 71 ARG A C 1
ATOM 489 O O . ARG A 1 71 ? -21.100 2.627 26.777 1.00 95.12 71 ARG A O 1
ATOM 496 N N . SER A 1 72 ? -19.275 1.877 27.887 1.00 95.25 72 SER A N 1
ATOM 497 C CA . SER A 1 72 ? -18.711 1.028 26.839 1.00 95.25 72 SER A CA 1
ATOM 498 C C . SER A 1 72 ? -18.081 -0.222 27.445 1.00 95.25 72 SER A C 1
ATOM 500 O O . SER A 1 72 ? -17.463 -0.118 28.497 1.00 95.25 72 SER A O 1
ATOM 502 N N . ASP A 1 73 ? -18.230 -1.365 26.780 1.00 94.12 73 ASP A N 1
ATOM 503 C CA . ASP A 1 73 ? -17.579 -2.646 27.092 1.00 94.12 73 ASP A CA 1
ATOM 504 C C . ASP A 1 73 ? -16.167 -2.789 26.484 1.00 94.12 73 ASP A C 1
ATOM 506 O O . ASP A 1 73 ? -15.614 -3.891 26.465 1.00 94.12 73 ASP A O 1
ATOM 510 N N . GLU A 1 74 ? -15.618 -1.692 25.943 1.00 93.94 74 GLU A N 1
ATOM 511 C CA . GLU A 1 74 ? -14.301 -1.599 25.289 1.00 93.94 74 GLU A CA 1
ATOM 512 C C . GLU A 1 74 ? -14.047 -2.666 24.234 1.00 93.94 74 GLU A C 1
ATOM 514 O O . GLU A 1 74 ? -12.945 -3.210 24.098 1.00 93.94 74 GLU A O 1
ATOM 519 N N . SER A 1 75 ? -15.099 -2.981 23.485 1.00 94.75 75 SER A N 1
ATOM 520 C CA . SER A 1 75 ? -15.007 -3.826 22.311 1.00 94.75 75 SER A CA 1
ATOM 521 C C . SER A 1 75 ? -14.880 -2.985 21.046 1.00 94.75 75 SER A C 1
ATOM 523 O O . SER A 1 75 ? -15.783 -2.207 20.746 1.00 94.75 75 SER A O 1
ATOM 525 N N . CYS A 1 76 ? -13.862 -3.278 20.242 1.00 96.94 76 CYS A N 1
ATOM 526 C CA . CYS A 1 76 ? -13.716 -2.692 18.916 1.00 96.94 76 CYS A CA 1
ATOM 527 C C . CYS A 1 76 ? -14.961 -2.894 18.045 1.00 96.94 76 CYS A C 1
ATOM 529 O O . CYS A 1 76 ? -15.511 -4.000 17.936 1.00 96.94 76 CYS A O 1
ATOM 531 N N . GLY A 1 77 ? -15.381 -1.810 17.404 1.00 96.69 77 GLY A N 1
ATOM 532 C CA . GLY A 1 77 ? -16.531 -1.732 16.519 1.00 96.69 77 GLY A CA 1
ATOM 533 C C . GLY A 1 77 ? -17.849 -1.439 17.228 1.00 96.69 77 GLY A C 1
ATOM 534 O O . GLY A 1 77 ? -18.912 -1.734 16.674 1.00 96.69 77 GLY A O 1
ATOM 535 N N . ASN A 1 78 ? -17.824 -0.901 18.449 1.00 95.56 78 ASN A N 1
ATOM 536 C CA . ASN A 1 78 ? -19.035 -0.549 19.197 1.00 95.56 78 ASN A CA 1
ATOM 537 C C . ASN A 1 78 ? -19.494 0.906 18.963 1.00 95.56 78 ASN A C 1
ATOM 539 O O . ASN A 1 78 ? -20.556 1.316 19.448 1.00 95.56 78 ASN A O 1
ATOM 543 N N . GLY A 1 79 ? -18.749 1.672 18.165 1.00 95.62 79 GLY A N 1
ATOM 544 C CA . GLY A 1 79 ? -19.016 3.067 17.827 1.00 95.62 79 GLY A CA 1
ATOM 545 C C . GLY A 1 79 ? -18.448 4.065 18.837 1.00 95.62 79 GLY A C 1
ATOM 546 O O . GLY A 1 79 ? -18.817 5.245 18.789 1.00 95.62 79 GLY A O 1
ATOM 547 N N . ILE A 1 80 ? -17.617 3.613 19.778 1.00 95.25 80 ILE A N 1
ATOM 548 C CA . ILE A 1 80 ? -17.013 4.412 20.841 1.00 95.25 80 ILE A CA 1
ATOM 549 C C . ILE A 1 80 ? -15.515 4.137 20.823 1.00 95.25 80 ILE A C 1
ATOM 551 O O . ILE A 1 80 ? -15.101 3.030 21.086 1.00 95.25 80 ILE A O 1
ATOM 555 N N . THR A 1 81 ? -14.699 5.162 20.576 1.00 96.56 81 THR A N 1
ATOM 556 C CA . THR A 1 81 ? -13.243 5.008 20.682 1.00 96.56 81 THR A CA 1
ATOM 557 C C . THR A 1 81 ? -12.834 4.915 22.150 1.00 96.56 81 THR A C 1
ATOM 559 O O . THR A 1 81 ? -12.818 5.927 22.866 1.00 96.56 81 THR A O 1
ATOM 562 N N . ASP A 1 82 ? -12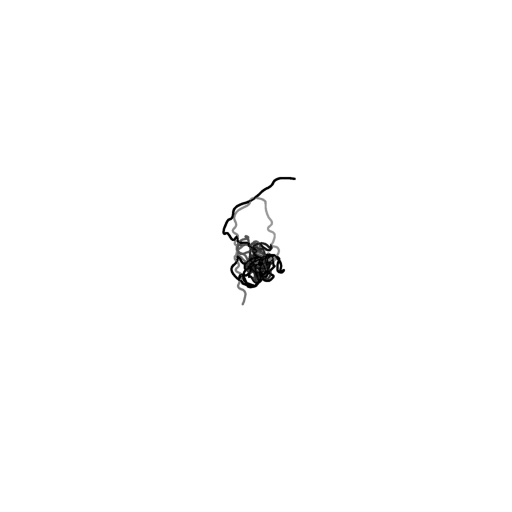.518 3.705 22.591 1.00 95.75 82 ASP A N 1
ATOM 563 C CA . ASP A 1 82 ? -12.118 3.394 23.955 1.00 95.75 82 ASP A CA 1
ATOM 564 C C . ASP A 1 82 ? -10.609 3.589 24.193 1.00 95.75 82 ASP A C 1
ATOM 566 O O . ASP A 1 82 ? -9.831 3.905 23.297 1.00 95.75 82 ASP A O 1
ATOM 570 N N . LEU A 1 83 ? -10.159 3.473 25.451 1.00 92.25 83 LEU A N 1
ATOM 571 C CA . LEU A 1 83 ? -8.803 3.885 25.860 1.00 92.25 83 LEU A CA 1
ATOM 572 C C . LEU A 1 83 ? -7.669 3.153 25.115 1.00 92.25 83 LEU A C 1
ATOM 574 O O . LEU A 1 83 ? -6.579 3.711 24.970 1.00 92.25 83 LEU A O 1
ATOM 578 N N . ALA A 1 84 ? -7.900 1.904 24.710 1.00 90.94 84 ALA A N 1
ATOM 579 C CA . ALA A 1 84 ? -6.919 1.070 24.016 1.00 90.94 84 ALA A CA 1
ATOM 580 C C . ALA A 1 84 ? -6.984 1.196 22.483 1.00 90.94 84 ALA A C 1
ATOM 582 O O . ALA A 1 84 ? -6.158 0.594 21.799 1.00 90.94 84 ALA A O 1
ATOM 583 N N . GLU A 1 85 ? -7.932 1.970 21.961 1.00 96.31 85 GLU A N 1
ATOM 584 C CA . GLU A 1 85 ? -8.238 2.059 20.539 1.00 96.31 85 GLU A CA 1
ATOM 585 C C . GLU A 1 85 ? -7.682 3.348 19.930 1.00 96.31 85 GLU A C 1
ATOM 587 O O . GLU A 1 85 ? -7.660 4.411 20.558 1.00 96.31 85 GLU A O 1
ATOM 592 N N . ILE A 1 86 ? -7.225 3.259 18.683 1.00 96.56 86 ILE A N 1
ATOM 593 C CA . ILE A 1 86 ? -6.814 4.421 17.884 1.00 96.56 86 ILE A CA 1
ATOM 594 C C . ILE A 1 86 ? -8.025 5.031 17.167 1.00 96.56 86 ILE A C 1
ATOM 596 O O . ILE A 1 86 ? -8.107 6.252 17.004 1.00 96.56 86 ILE A O 1
ATOM 600 N N . CYS A 1 87 ? -8.980 4.191 16.782 1.00 97.38 87 CYS A N 1
ATOM 601 C CA . CYS A 1 87 ? -10.206 4.536 16.076 1.00 97.38 87 CYS A CA 1
ATOM 602 C C . CYS A 1 87 ? -11.332 3.579 16.482 1.00 97.38 87 CYS A C 1
ATOM 604 O O . CYS A 1 87 ? -11.072 2.545 17.078 1.00 97.38 87 CYS A O 1
ATOM 606 N N . ASP A 1 88 ? -12.571 3.919 16.133 1.00 97.88 88 ASP A N 1
ATOM 607 C CA . ASP A 1 88 ? -13.696 2.979 16.094 1.00 97.88 88 ASP A CA 1
ATOM 608 C C . ASP A 1 88 ? -14.712 3.521 15.073 1.00 97.88 88 ASP A C 1
ATOM 610 O O . ASP A 1 88 ? -15.133 4.681 15.168 1.00 97.88 88 ASP A O 1
ATOM 614 N N . ASP A 1 89 ? -15.075 2.720 14.069 1.00 97.38 89 ASP A N 1
ATOM 615 C CA . ASP A 1 89 ? -16.016 3.112 13.010 1.00 97.38 89 ASP A CA 1
ATOM 616 C C . ASP A 1 89 ? -17.408 2.457 13.133 1.00 97.38 89 ASP A C 1
ATOM 618 O O . ASP A 1 89 ? -18.263 2.581 12.248 1.00 97.38 89 ASP A O 1
ATOM 622 N N . GLY A 1 90 ? -17.676 1.809 14.267 1.00 97.06 90 GLY A N 1
ATOM 623 C CA . GLY A 1 90 ? -18.935 1.140 14.568 1.00 97.06 90 GLY A CA 1
ATOM 624 C C . GLY A 1 90 ? -19.064 -0.264 13.986 1.00 97.06 90 GLY A C 1
ATOM 625 O O . GLY A 1 90 ? -20.182 -0.798 13.967 1.00 97.06 90 GLY A O 1
ATOM 626 N N . ASN A 1 91 ? -17.973 -0.856 13.490 1.00 97.62 91 ASN A N 1
ATOM 627 C CA . ASN A 1 91 ? -17.920 -2.268 13.140 1.00 97.62 91 ASN A CA 1
ATOM 628 C C . ASN A 1 91 ? -16.483 -2.842 13.173 1.00 97.62 91 ASN A C 1
ATOM 630 O O . ASN A 1 91 ? -15.571 -2.215 13.683 1.00 97.62 91 ASN A O 1
ATOM 634 N N . THR A 1 92 ? -16.304 -4.087 12.719 1.00 97.44 92 THR A N 1
ATOM 635 C CA . THR A 1 92 ? -15.002 -4.798 12.716 1.00 97.44 92 THR A CA 1
ATOM 636 C C . THR A 1 92 ? -14.588 -5.238 11.309 1.00 97.44 92 THR A C 1
ATOM 638 O O . THR A 1 92 ? -13.857 -6.217 11.137 1.00 97.44 92 THR A O 1
ATOM 641 N N . ALA A 1 93 ? -15.122 -4.589 10.273 1.00 97.56 93 ALA A N 1
ATOM 642 C CA . ALA A 1 93 ? -14.561 -4.710 8.937 1.00 97.56 93 ALA A CA 1
ATOM 643 C C . ALA A 1 93 ? -13.244 -3.922 8.868 1.00 97.56 93 ALA A C 1
ATOM 645 O O . ALA A 1 93 ? -12.978 -3.073 9.704 1.00 97.56 93 ALA A O 1
ATOM 646 N N . SER A 1 94 ? -12.392 -4.287 7.913 1.00 97.56 94 SER A N 1
ATOM 647 C CA . SER A 1 94 ? -11.192 -3.517 7.583 1.00 97.56 94 SER A CA 1
ATOM 648 C C . SER A 1 94 ? -11.431 -2.745 6.289 1.00 97.56 94 SER A C 1
ATOM 650 O O . SER A 1 94 ? -12.210 -3.188 5.431 1.00 97.56 94 SER A O 1
ATOM 652 N N . GLY A 1 95 ? -10.684 -1.659 6.093 1.00 95.62 95 GLY A N 1
ATOM 653 C CA . GLY A 1 95 ? -10.742 -0.840 4.882 1.00 95.62 95 GLY A CA 1
ATOM 654 C C . GLY A 1 95 ? -11.955 0.096 4.794 1.00 95.62 95 GLY A C 1
ATOM 655 O O . GLY A 1 95 ? -12.247 0.618 3.714 1.00 95.62 95 GLY A O 1
ATOM 656 N N . ASP A 1 96 ? -12.683 0.311 5.891 1.00 96.12 96 ASP A N 1
ATOM 657 C CA . ASP A 1 96 ? -13.780 1.281 6.018 1.00 96.12 96 ASP A CA 1
ATOM 658 C C . ASP A 1 96 ? -13.486 2.460 6.961 1.00 96.12 96 ASP A C 1
ATOM 660 O O . ASP A 1 96 ? -14.340 3.333 7.145 1.00 96.12 96 ASP A O 1
ATOM 664 N N . GLY A 1 97 ? -12.230 2.580 7.399 1.00 95.12 97 GLY A N 1
ATOM 665 C CA . GLY A 1 97 ? -11.701 3.731 8.138 1.00 95.12 97 GLY A CA 1
ATOM 666 C C . GLY A 1 97 ? -11.224 3.405 9.551 1.00 95.12 97 GLY A C 1
ATOM 667 O O . GLY A 1 97 ? -10.775 4.308 10.255 1.00 95.12 97 GLY A O 1
ATOM 668 N N . CYS A 1 98 ? -11.330 2.148 9.967 1.00 98.06 98 CYS A N 1
ATOM 669 C CA . CYS A 1 98 ? -10.701 1.627 11.167 1.00 98.06 98 CYS A CA 1
ATOM 670 C C . CYS A 1 98 ? -10.349 0.152 10.956 1.00 98.06 98 CYS A C 1
ATOM 672 O O . CYS A 1 98 ? -11.046 -0.558 10.230 1.00 98.06 98 CYS A O 1
ATOM 674 N N . SER A 1 99 ? -9.259 -0.315 11.556 1.00 97.94 99 SER A N 1
ATOM 675 C CA . SER A 1 99 ? -8.890 -1.723 11.477 1.00 97.94 99 SER A CA 1
ATOM 676 C C . SER A 1 99 ? -9.841 -2.591 12.294 1.00 97.94 99 SER A C 1
ATOM 678 O O . SER A 1 99 ? -10.431 -2.158 13.282 1.00 97.94 99 SER A O 1
ATOM 680 N N . ALA A 1 100 ? -9.948 -3.871 11.932 1.00 97.31 100 ALA A N 1
ATOM 681 C CA . ALA A 1 100 ? -10.826 -4.826 12.614 1.00 97.31 100 ALA A CA 1
ATOM 682 C C . ALA A 1 100 ? -10.481 -5.057 14.104 1.00 97.31 100 ALA A C 1
ATOM 684 O O . ALA A 1 100 ? -11.252 -5.694 14.825 1.00 97.31 100 ALA A O 1
ATOM 685 N N . ASP A 1 101 ? -9.306 -4.602 14.544 1.00 96.62 101 ASP A N 1
ATOM 686 C CA . ASP A 1 101 ? -8.833 -4.613 15.928 1.00 96.62 101 ASP A CA 1
ATOM 687 C C . ASP A 1 101 ? -8.686 -3.208 16.540 1.00 96.62 101 ASP A C 1
ATOM 689 O O . ASP A 1 101 ? -8.217 -3.094 17.673 1.00 96.62 101 ASP A O 1
ATOM 693 N N . CYS A 1 102 ? -9.101 -2.158 15.823 1.00 97.31 102 CYS A N 1
ATOM 694 C CA . CYS A 1 102 ? -9.078 -0.759 16.249 1.00 97.31 102 CYS A CA 1
ATOM 695 C C . CYS A 1 102 ? -7.682 -0.228 16.626 1.00 97.31 102 CYS A C 1
ATOM 697 O O . CYS A 1 102 ? -7.546 0.790 17.312 1.00 97.31 102 CYS A O 1
ATOM 699 N N . LEU A 1 103 ? -6.622 -0.908 16.180 1.00 96.75 103 LEU A N 1
ATOM 700 C CA . LEU A 1 103 ? -5.230 -0.522 16.418 1.00 96.75 103 LEU A CA 1
ATOM 701 C C . LEU A 1 103 ? -4.657 0.377 15.320 1.00 96.75 103 LEU A C 1
ATOM 703 O O . LEU A 1 103 ? -3.544 0.873 15.487 1.00 96.75 103 LEU A O 1
ATOM 707 N N . SER A 1 104 ? -5.394 0.585 14.231 1.00 97.38 104 SER A N 1
ATOM 708 C CA . SER A 1 104 ? -4.986 1.399 13.093 1.00 97.38 104 SER A CA 1
ATOM 709 C C . SER A 1 104 ? -6.185 2.135 12.495 1.00 97.38 104 SER A C 1
ATOM 711 O O . SER A 1 104 ? -7.265 1.567 12.367 1.00 97.38 104 SER A O 1
ATOM 713 N N . ASP A 1 105 ? -5.986 3.394 12.101 1.00 96.44 105 ASP A N 1
ATOM 714 C CA . ASP A 1 105 ? -6.972 4.205 11.378 1.00 96.44 105 ASP A CA 1
ATOM 715 C C . ASP A 1 105 ? -6.973 3.962 9.856 1.00 96.44 105 ASP A C 1
ATOM 717 O O . ASP A 1 105 ? -7.610 4.715 9.115 1.00 96.44 105 ASP A O 1
ATOM 721 N N . GLU A 1 106 ? -6.287 2.907 9.398 1.00 96.38 106 GLU A N 1
ATOM 722 C CA . GLU A 1 106 ? -6.203 2.492 7.992 1.00 96.38 106 GLU A CA 1
ATOM 723 C C . GLU A 1 106 ? -5.637 3.616 7.098 1.00 96.38 106 GLU A C 1
ATOM 725 O O . GLU A 1 106 ? -6.123 3.878 5.991 1.00 96.38 106 GLU A O 1
ATOM 730 N N . THR A 1 107 ? -4.635 4.340 7.619 1.00 96.88 107 THR A N 1
ATOM 731 C CA . THR A 1 107 ? -3.947 5.426 6.914 1.00 96.88 107 THR A CA 1
ATOM 732 C C . THR A 1 107 ? -2.511 5.066 6.558 1.00 96.88 107 THR A C 1
ATOM 734 O O . THR A 1 107 ? -1.694 4.792 7.425 1.00 96.88 107 THR A O 1
ATOM 737 N N . CYS A 1 108 ? -2.167 5.220 5.282 1.00 98.00 108 CYS A N 1
ATOM 738 C CA . CYS A 1 108 ? -0.795 5.040 4.821 1.00 98.00 108 CYS A CA 1
ATOM 739 C C . CYS A 1 108 ? 0.212 5.919 5.576 1.00 98.00 108 CYS A C 1
ATOM 741 O O . CYS A 1 108 ? 0.034 7.136 5.735 1.00 98.00 108 CYS A O 1
ATOM 743 N N . GLY A 1 109 ? 1.306 5.289 5.985 1.00 97.62 109 GLY A N 1
ATOM 744 C CA . GLY A 1 109 ? 2.394 5.858 6.762 1.00 97.62 109 GLY A CA 1
ATOM 745 C C . GLY A 1 109 ? 2.188 5.771 8.274 1.00 97.62 109 GLY A C 1
ATOM 746 O O . GLY A 1 109 ? 2.821 6.533 9.013 1.00 97.62 109 GLY A O 1
ATOM 747 N N . ASN A 1 110 ? 1.306 4.897 8.761 1.00 97.00 110 ASN A N 1
ATOM 748 C CA . ASN A 1 110 ? 0.996 4.761 10.186 1.00 97.00 110 ASN A CA 1
ATOM 749 C C . ASN A 1 110 ? 1.764 3.615 10.881 1.00 97.00 110 ASN A C 1
ATOM 751 O O . ASN A 1 110 ? 1.641 3.461 12.098 1.00 97.00 110 ASN A O 1
ATOM 755 N N . ASN A 1 111 ? 2.669 2.926 10.175 1.00 96.62 111 ASN A N 1
ATOM 756 C CA . ASN A 1 111 ? 3.446 1.748 10.601 1.00 96.62 111 ASN A CA 1
ATOM 757 C C . ASN A 1 111 ? 2.649 0.432 10.648 1.00 96.62 111 ASN A C 1
ATOM 759 O O . ASN A 1 111 ? 3.151 -0.559 11.195 1.00 96.62 111 ASN A O 1
ATOM 763 N N . TYR A 1 112 ? 1.444 0.398 10.083 1.00 96.75 112 TYR A N 1
ATOM 764 C CA . TYR A 1 112 ? 0.636 -0.803 9.909 1.00 96.75 112 TYR A CA 1
ATOM 765 C C . TYR A 1 112 ? 0.412 -1.035 8.422 1.00 96.75 112 TYR A C 1
ATOM 767 O O . TYR A 1 112 ? 0.184 -0.099 7.683 1.00 96.75 112 TYR A O 1
ATOM 775 N N . VAL A 1 113 ? 0.507 -2.291 7.979 1.00 97.38 113 VAL A N 1
ATOM 776 C CA . VAL A 1 113 ? 0.102 -2.643 6.612 1.00 97.38 113 VAL A CA 1
ATOM 777 C C . VAL A 1 113 ? -1.383 -2.959 6.657 1.00 97.38 113 VAL A C 1
ATOM 779 O O . VAL A 1 113 ? -1.773 -4.056 7.079 1.00 97.38 113 VAL A O 1
ATOM 782 N N . ASP A 1 114 ? -2.182 -1.980 6.263 1.00 97.62 114 ASP A N 1
ATOM 783 C CA . ASP A 1 114 ? -3.631 -1.986 6.397 1.00 97.62 114 ASP A CA 1
ATOM 784 C C . ASP A 1 114 ? -4.338 -2.569 5.159 1.00 97.62 114 ASP A C 1
ATOM 786 O O . ASP A 1 114 ? -3.724 -2.991 4.166 1.00 97.62 114 ASP A O 1
ATOM 790 N N . ALA A 1 115 ? -5.667 -2.694 5.214 1.00 96.50 115 ALA A N 1
ATOM 791 C CA . ALA A 1 115 ? -6.407 -3.354 4.149 1.00 96.50 115 ALA A CA 1
ATOM 792 C C . ALA A 1 115 ? -6.382 -2.534 2.849 1.00 96.50 115 ALA A C 1
ATOM 794 O O . ALA A 1 115 ? -7.045 -1.512 2.703 1.00 96.50 115 ALA A O 1
ATOM 795 N N . GLY A 1 116 ? -5.695 -3.074 1.841 1.00 94.88 116 GLY A N 1
ATOM 796 C CA . GLY A 1 116 ? -5.543 -2.438 0.529 1.00 94.88 116 GLY A CA 1
ATOM 797 C C . GLY A 1 116 ? -4.143 -1.885 0.280 1.00 94.88 116 GLY A C 1
ATOM 798 O O . GLY A 1 116 ? -3.858 -1.501 -0.854 1.00 94.88 116 GLY A O 1
ATOM 799 N N . GLU A 1 117 ? -3.276 -1.917 1.285 1.00 97.69 117 GLU A N 1
ATOM 800 C CA . GLU A 1 117 ? -1.879 -1.522 1.170 1.00 97.69 117 GLU A CA 1
ATOM 801 C C . GLU A 1 117 ? -0.993 -2.695 0.730 1.00 97.69 117 GLU A C 1
ATOM 803 O O . GLU A 1 117 ? -1.239 -3.862 1.053 1.00 97.69 117 GLU A O 1
ATOM 808 N N . ALA A 1 118 ? 0.038 -2.381 -0.050 1.00 96.81 118 ALA A N 1
ATOM 809 C CA . ALA A 1 118 ? 1.119 -3.293 -0.408 1.00 96.81 118 ALA A CA 1
ATOM 810 C C . ALA A 1 118 ? 2.222 -3.297 0.667 1.00 96.81 118 ALA A C 1
ATOM 812 O O . ALA A 1 118 ? 2.753 -4.356 1.008 1.00 96.81 118 ALA A O 1
ATOM 813 N N . CYS A 1 119 ? 2.483 -2.125 1.247 1.00 97.50 119 CYS A N 1
ATOM 814 C CA . CYS A 1 119 ? 3.494 -1.851 2.261 1.00 97.50 119 CYS A CA 1
ATOM 815 C C . CYS A 1 119 ? 3.063 -0.692 3.158 1.00 97.50 119 CYS A C 1
ATOM 817 O O . CYS A 1 119 ? 2.126 0.021 2.831 1.00 97.50 119 CYS A O 1
ATOM 819 N N . ASP A 1 120 ? 3.818 -0.476 4.233 1.00 98.12 120 ASP A N 1
ATOM 820 C CA . ASP A 1 120 ? 3.825 0.751 5.025 1.00 98.12 120 ASP A CA 1
ATOM 821 C C . ASP A 1 120 ? 5.214 0.869 5.679 1.00 98.12 120 ASP A C 1
ATOM 823 O O . ASP A 1 120 ? 5.693 -0.082 6.310 1.00 98.12 120 ASP A O 1
ATOM 827 N N . ASP A 1 121 ? 5.898 2.000 5.491 1.00 97.44 121 ASP A N 1
ATOM 828 C CA . ASP A 1 121 ? 7.222 2.268 6.075 1.00 97.44 121 ASP A CA 1
ATOM 829 C C . ASP A 1 121 ? 7.205 3.349 7.172 1.00 97.44 121 ASP A C 1
ATOM 831 O O . ASP A 1 121 ? 8.248 3.862 7.596 1.00 97.44 121 ASP A O 1
ATOM 835 N N . GLY A 1 122 ? 6.014 3.666 7.678 1.00 97.69 122 GLY A N 1
ATOM 836 C CA . GLY A 1 122 ? 5.792 4.605 8.765 1.00 97.69 122 GLY A CA 1
ATOM 837 C C . GLY A 1 122 ? 5.812 6.072 8.354 1.00 97.69 122 GLY A C 1
ATOM 838 O O . GLY A 1 122 ? 5.893 6.936 9.239 1.00 97.69 122 GLY A O 1
ATOM 839 N N . ASN A 1 123 ? 5.777 6.374 7.051 1.00 97.88 123 ASN A N 1
ATOM 840 C CA . ASN A 1 123 ? 5.599 7.729 6.552 1.00 97.88 123 ASN A CA 1
ATOM 841 C C . ASN A 1 123 ? 4.989 7.775 5.127 1.00 97.88 123 ASN A C 1
ATOM 843 O O . ASN A 1 123 ? 4.475 6.786 4.633 1.00 97.88 123 ASN A O 1
ATOM 847 N N . THR A 1 124 ? 4.942 8.962 4.510 1.00 97.38 124 THR A N 1
ATOM 848 C CA . THR A 1 124 ? 4.338 9.192 3.174 1.00 97.38 124 THR A CA 1
ATOM 849 C C . THR A 1 124 ? 5.313 9.897 2.228 1.00 97.38 124 THR A C 1
ATOM 851 O O . THR A 1 124 ? 4.939 10.766 1.436 1.00 97.38 124 THR A O 1
ATOM 854 N N . VAL A 1 125 ? 6.600 9.606 2.377 1.00 96.62 125 VAL A N 1
ATOM 855 C CA . VAL A 1 125 ? 7.649 10.041 1.458 1.00 96.62 125 VAL A CA 1
ATOM 856 C C . VAL A 1 125 ? 7.777 8.957 0.391 1.00 96.62 125 VAL A C 1
ATOM 858 O O . VAL A 1 125 ? 7.668 7.782 0.681 1.00 96.62 125 VAL A O 1
ATOM 861 N N . ASP A 1 126 ? 7.918 9.351 -0.872 1.00 96.19 126 ASP A N 1
ATOM 862 C CA . ASP A 1 126 ? 8.304 8.393 -1.909 1.00 96.19 126 ASP A CA 1
ATOM 863 C C . ASP A 1 126 ? 9.808 8.118 -1.773 1.00 96.19 126 ASP A C 1
ATOM 865 O O . ASP A 1 126 ? 10.553 9.016 -1.365 1.00 96.19 126 ASP A O 1
ATOM 869 N N . ALA A 1 127 ? 10.285 6.969 -2.253 1.00 92.62 127 ALA A N 1
ATOM 870 C CA . ALA A 1 127 ? 11.713 6.628 -2.314 1.00 92.62 127 ALA A CA 1
ATOM 871 C C . ALA A 1 127 ? 12.416 6.139 -1.043 1.00 92.62 127 ALA A C 1
ATOM 873 O O . ALA A 1 127 ? 13.654 6.115 -1.016 1.00 92.62 127 ALA A O 1
ATOM 874 N N . ASP A 1 128 ? 11.700 5.754 0.008 1.00 94.19 128 ASP A N 1
ATOM 875 C CA . ASP A 1 128 ? 12.308 5.259 1.251 1.00 94.19 128 ASP A CA 1
ATOM 876 C C . ASP A 1 128 ? 11.850 3.867 1.702 1.00 94.19 128 ASP A C 1
ATOM 878 O O . ASP A 1 128 ? 12.353 3.359 2.709 1.00 94.19 128 ASP A O 1
ATOM 882 N N . GLY A 1 129 ? 11.072 3.182 0.865 1.00 93.88 129 GLY A N 1
ATOM 883 C CA . GLY A 1 129 ? 10.746 1.762 1.013 1.00 93.88 129 GLY A CA 1
ATOM 884 C C . GLY A 1 129 ? 9.284 1.436 0.736 1.00 93.88 129 GLY A C 1
ATOM 885 O O . GLY A 1 129 ? 8.965 0.275 0.493 1.00 93.88 129 GLY A O 1
ATOM 886 N N . CYS A 1 130 ? 8.419 2.442 0.752 1.00 97.81 130 CYS A N 1
ATOM 887 C CA . CYS A 1 130 ? 7.027 2.336 0.365 1.00 97.81 130 CYS A CA 1
ATOM 888 C C . CYS A 1 130 ? 6.598 3.613 -0.365 1.00 97.81 130 CYS A C 1
ATOM 890 O O . CYS A 1 130 ? 7.083 4.698 -0.062 1.00 97.81 130 CYS A O 1
ATOM 892 N N . SER A 1 131 ? 5.710 3.508 -1.353 1.00 97.44 131 SER A N 1
ATOM 893 C CA . SER A 1 131 ? 5.180 4.705 -2.022 1.00 97.44 131 SER A CA 1
ATOM 894 C C . SER A 1 131 ? 4.398 5.577 -1.033 1.00 97.44 131 SER A C 1
ATOM 896 O O . SER A 1 131 ? 3.757 5.054 -0.119 1.00 97.44 131 SER A O 1
ATOM 898 N N . ALA A 1 132 ? 4.274 6.883 -1.291 1.00 96.94 132 ALA A N 1
ATOM 899 C CA . ALA A 1 132 ? 3.456 7.784 -0.467 1.00 96.94 132 ALA A CA 1
ATOM 900 C C . ALA A 1 132 ? 1.949 7.436 -0.429 1.00 96.94 132 ALA A C 1
ATOM 902 O O . ALA A 1 132 ? 1.168 8.099 0.258 1.00 96.94 132 ALA A O 1
ATOM 903 N N . THR A 1 133 ? 1.524 6.443 -1.214 1.00 96.69 133 THR A N 1
ATOM 904 C CA . THR A 1 133 ? 0.150 5.921 -1.259 1.00 96.69 133 THR A CA 1
ATOM 905 C C . THR A 1 133 ? 0.030 4.484 -0.762 1.00 96.69 133 THR A C 1
ATOM 907 O O . THR A 1 133 ? -1.071 3.942 -0.798 1.00 96.69 133 THR A O 1
ATOM 910 N N . CYS A 1 134 ? 1.135 3.867 -0.336 1.00 97.75 134 CYS A N 1
ATOM 911 C CA . CYS A 1 134 ? 1.193 2.485 0.127 1.00 97.75 134 CYS A CA 1
ATOM 912 C C . CYS A 1 134 ? 0.715 1.447 -0.905 1.00 97.75 134 CYS A C 1
ATOM 914 O O . CYS A 1 134 ? 0.335 0.334 -0.558 1.00 97.75 134 CYS A O 1
ATOM 916 N N . LEU A 1 135 ? 0.733 1.786 -2.201 1.00 96.69 135 LEU A N 1
ATOM 917 C CA . LEU A 1 135 ? 0.287 0.897 -3.284 1.00 96.69 135 LEU A CA 1
ATOM 918 C C . LEU A 1 135 ? 1.428 0.107 -3.939 1.00 96.69 135 LEU A C 1
ATOM 920 O O . LEU A 1 135 ? 1.154 -0.840 -4.680 1.00 96.69 135 LEU A O 1
ATOM 924 N N . SER A 1 136 ? 2.679 0.483 -3.680 1.00 96.06 136 SER A N 1
ATOM 925 C CA . SER A 1 136 ? 3.878 -0.209 -4.154 1.00 96.06 136 SER A CA 1
ATOM 926 C C . SER A 1 136 ? 4.999 -0.145 -3.116 1.00 96.06 136 SER A C 1
ATOM 928 O O . SER A 1 136 ? 5.171 0.869 -2.436 1.00 96.06 136 SER A O 1
ATOM 930 N N . ASP A 1 137 ? 5.790 -1.217 -3.054 1.00 94.81 137 ASP A N 1
ATOM 931 C CA . ASP A 1 137 ? 6.990 -1.339 -2.212 1.00 94.81 137 ASP A CA 1
ATOM 932 C C . ASP A 1 137 ? 8.213 -0.625 -2.832 1.00 94.81 137 ASP A C 1
ATOM 934 O O . ASP A 1 137 ? 9.343 -0.879 -2.419 1.00 94.81 137 ASP A O 1
ATOM 938 N N . GLU A 1 138 ? 8.017 0.201 -3.871 1.00 94.81 138 GLU A N 1
ATOM 939 C CA . GLU A 1 138 ? 9.081 0.954 -4.561 1.00 94.81 138 GLU A CA 1
ATOM 940 C C . GLU A 1 138 ? 10.229 0.044 -5.053 1.00 94.81 138 GLU A C 1
ATOM 942 O O . GLU A 1 138 ? 11.419 0.308 -4.847 1.00 94.81 138 GLU A O 1
ATOM 947 N N . THR A 1 139 ? 9.864 -1.095 -5.654 1.00 94.94 139 THR A N 1
ATOM 948 C CA . THR A 1 139 ? 10.808 -2.133 -6.094 1.00 94.94 139 THR A CA 1
ATOM 949 C C . THR A 1 139 ? 10.723 -2.380 -7.592 1.00 94.94 139 THR A C 1
ATOM 951 O O . THR A 1 139 ? 9.689 -2.803 -8.095 1.00 94.94 139 THR A O 1
ATOM 954 N N . CYS A 1 140 ? 11.874 -2.282 -8.255 1.00 96.06 140 CYS A N 1
ATOM 955 C CA . CYS A 1 140 ? 12.007 -2.595 -9.675 1.00 96.06 140 CYS A CA 1
ATOM 956 C C . CYS A 1 140 ? 11.462 -3.979 -10.032 1.00 96.06 140 CYS A C 1
ATOM 958 O O . CYS A 1 140 ? 11.781 -4.987 -9.382 1.00 96.06 140 CYS A O 1
ATOM 960 N N . GLY A 1 141 ? 10.669 -4.024 -11.098 1.00 95.62 141 GLY A N 1
ATOM 961 C CA . GLY A 1 141 ? 10.032 -5.226 -11.608 1.00 95.62 141 GLY A CA 1
ATOM 962 C C . GLY A 1 141 ? 8.709 -5.572 -10.928 1.00 95.62 141 GLY A C 1
ATOM 963 O O . GLY A 1 141 ? 8.238 -6.706 -11.069 1.00 95.62 141 GLY A O 1
ATOM 964 N N . ASN A 1 142 ? 8.117 -4.656 -10.156 1.00 94.69 142 ASN A N 1
ATOM 965 C CA . ASN A 1 142 ? 6.819 -4.856 -9.499 1.00 94.69 142 ASN A CA 1
ATOM 966 C C . ASN A 1 142 ? 5.615 -4.574 -10.430 1.00 94.69 142 ASN A C 1
ATOM 968 O O . ASN A 1 142 ? 4.466 -4.813 -10.049 1.00 94.69 142 ASN A O 1
ATOM 972 N N . GLY A 1 143 ? 5.858 -4.119 -11.662 1.00 94.69 143 GLY A N 1
ATOM 973 C CA . GLY A 1 143 ? 4.845 -3.755 -12.651 1.00 94.69 143 GLY A CA 1
ATOM 974 C C . GLY A 1 143 ? 4.229 -2.364 -12.463 1.00 94.69 143 GLY A C 1
ATOM 975 O O . GLY A 1 143 ? 3.243 -2.053 -13.141 1.00 94.69 143 GLY A O 1
ATOM 976 N N . ILE A 1 144 ? 4.765 -1.544 -11.560 1.00 95.12 144 ILE A N 1
ATOM 977 C CA . ILE A 1 144 ? 4.343 -0.176 -11.254 1.00 95.12 144 ILE A CA 1
ATOM 978 C C . ILE A 1 144 ? 5.552 0.733 -11.464 1.00 95.12 144 ILE A C 1
ATOM 980 O O . ILE A 1 144 ? 6.589 0.502 -10.879 1.00 95.12 144 ILE A O 1
ATOM 984 N N . LEU A 1 145 ? 5.420 1.766 -12.301 1.00 95.75 145 LEU A N 1
ATOM 985 C CA . LEU A 1 145 ? 6.509 2.724 -12.494 1.00 95.75 145 LEU A CA 1
ATOM 986 C C . LEU A 1 145 ? 6.585 3.669 -11.290 1.00 95.75 145 LEU A C 1
ATOM 988 O O . LEU A 1 145 ? 5.800 4.624 -11.207 1.00 95.75 145 LEU A O 1
ATOM 992 N N . ASP A 1 146 ? 7.528 3.403 -10.396 1.00 95.81 146 ASP A N 1
ATOM 993 C CA . ASP A 1 146 ? 7.717 4.144 -9.151 1.00 95.81 146 ASP A CA 1
ATOM 994 C C . ASP A 1 146 ? 8.589 5.412 -9.354 1.00 95.81 146 ASP A C 1
ATOM 996 O O . ASP A 1 146 ? 9.346 5.517 -10.323 1.00 95.81 146 ASP A O 1
ATOM 1000 N N . PRO A 1 147 ? 8.520 6.443 -8.483 1.00 93.12 147 PRO A N 1
ATOM 1001 C CA . PRO A 1 147 ? 9.181 7.734 -8.718 1.00 93.12 147 PRO A CA 1
ATOM 1002 C C . PRO A 1 147 ? 10.709 7.724 -8.920 1.00 93.12 147 PRO A C 1
ATOM 1004 O O . PRO A 1 147 ? 11.232 8.694 -9.479 1.00 93.12 147 PRO A O 1
ATOM 1007 N N . GLN A 1 148 ? 11.451 6.703 -8.462 1.00 91.06 148 GLN A N 1
ATOM 1008 C CA . GLN A 1 148 ? 12.899 6.590 -8.756 1.00 91.06 148 GLN A CA 1
ATOM 1009 C C . GLN A 1 148 ? 13.218 5.764 -9.997 1.00 91.06 148 GLN A C 1
ATOM 1011 O O . GLN A 1 148 ? 14.386 5.686 -10.388 1.00 91.06 148 GLN A O 1
ATOM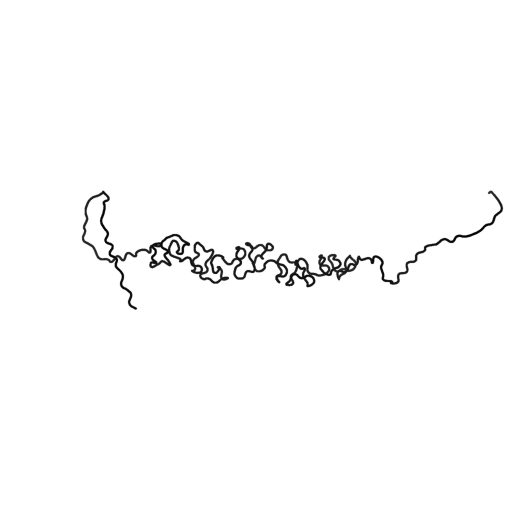 1016 N N . GLU A 1 149 ? 12.215 5.157 -10.606 1.00 95.62 149 GLU A N 1
ATOM 1017 C CA . GLU A 1 149 ? 12.394 4.299 -11.757 1.00 95.62 149 GLU A CA 1
ATOM 1018 C C . GLU A 1 149 ? 12.353 5.123 -13.039 1.00 95.62 149 GLU A C 1
ATOM 1020 O O . GLU A 1 149 ? 11.558 6.048 -13.223 1.00 95.62 149 GLU A O 1
ATOM 1025 N N . HIS A 1 150 ? 13.265 4.800 -13.944 1.00 95.19 150 HIS A N 1
ATOM 1026 C CA . HIS A 1 150 ? 13.276 5.344 -15.292 1.00 95.19 150 HIS A CA 1
ATOM 1027 C C . HIS A 1 150 ? 12.312 4.584 -16.208 1.00 95.19 150 HIS A C 1
ATOM 1029 O O . HIS A 1 150 ? 11.735 5.171 -17.122 1.00 95.19 150 HIS A O 1
ATOM 1035 N N . CYS A 1 151 ? 12.156 3.288 -15.949 1.00 95.94 151 CYS A N 1
ATOM 1036 C CA . CYS A 1 151 ? 11.401 2.326 -16.735 1.00 95.94 151 CYS A CA 1
ATOM 1037 C C . CYS A 1 151 ? 10.843 1.234 -15.816 1.00 95.94 151 CYS A C 1
ATOM 1039 O O . CYS A 1 151 ? 11.309 1.098 -14.693 1.00 95.94 151 CYS A O 1
ATOM 1041 N N . GLU A 1 152 ? 9.872 0.460 -16.305 1.00 96.75 152 GLU A N 1
ATOM 1042 C CA . GLU A 1 152 ? 9.310 -0.697 -15.600 1.00 96.75 152 GLU A CA 1
ATOM 1043 C C . GLU A 1 152 ? 8.708 -1.671 -16.628 1.00 96.75 152 GLU A C 1
ATOM 1045 O O . GLU A 1 152 ? 7.885 -1.270 -17.461 1.00 96.75 152 GLU A O 1
ATOM 1050 N N . ASP A 1 153 ? 9.109 -2.945 -16.589 1.00 96.12 153 ASP A N 1
ATOM 1051 C CA . ASP A 1 153 ? 8.655 -3.980 -17.536 1.00 96.12 153 ASP A CA 1
ATOM 1052 C C . ASP A 1 153 ? 8.060 -5.242 -16.878 1.00 96.12 153 ASP A C 1
ATOM 1054 O O . ASP A 1 153 ? 7.729 -6.224 -17.554 1.00 96.12 153 ASP A O 1
ATOM 1058 N N . GLY A 1 154 ? 7.829 -5.197 -15.568 1.00 95.69 154 GLY A N 1
ATOM 1059 C CA . GLY A 1 154 ? 7.176 -6.233 -14.777 1.00 95.69 154 GLY A CA 1
ATOM 1060 C C . GLY A 1 154 ? 8.116 -7.318 -14.266 1.00 95.69 154 GLY A C 1
ATOM 1061 O O . GLY A 1 154 ? 7.624 -8.351 -13.797 1.00 95.69 154 GLY A O 1
ATOM 1062 N N . ASN A 1 155 ? 9.437 -7.155 -14.412 1.00 96.12 155 ASN A N 1
ATOM 1063 C CA . ASN A 1 155 ? 10.422 -8.068 -13.846 1.00 96.12 155 ASN A CA 1
ATOM 1064 C C . ASN A 1 155 ? 11.824 -7.431 -13.698 1.00 96.12 155 ASN A C 1
ATOM 1066 O O . ASN A 1 155 ? 12.000 -6.240 -13.883 1.00 96.12 155 ASN A O 1
ATOM 1070 N N . THR A 1 156 ? 12.823 -8.224 -13.291 1.00 96.62 156 THR A N 1
ATOM 1071 C CA . THR A 1 156 ? 14.219 -7.771 -13.098 1.00 96.62 156 THR A CA 1
ATOM 1072 C C . THR A 1 156 ? 15.212 -8.497 -14.011 1.00 96.62 156 THR A C 1
ATOM 1074 O O . THR A 1 156 ? 16.387 -8.683 -13.670 1.00 96.62 156 THR A O 1
ATOM 1077 N N . ALA A 1 157 ? 14.750 -9.000 -15.157 1.00 95.62 157 ALA A N 1
ATOM 1078 C CA . ALA A 1 157 ? 15.650 -9.464 -16.200 1.00 95.62 157 ALA A CA 1
ATOM 1079 C C . ALA A 1 157 ? 16.331 -8.266 -16.878 1.00 95.62 157 ALA A C 1
ATOM 1081 O O . ALA A 1 157 ? 15.996 -7.117 -16.647 1.00 95.62 157 ALA A O 1
ATOM 1082 N N . ASN A 1 158 ? 17.406 -8.557 -17.609 1.00 94.81 158 ASN A N 1
ATOM 1083 C CA . ASN A 1 158 ? 18.002 -7.577 -18.509 1.00 94.81 158 ASN A CA 1
ATOM 1084 C C . ASN A 1 158 ? 17.794 -8.106 -19.930 1.00 94.81 158 ASN A C 1
ATOM 1086 O O . ASN A 1 158 ? 17.846 -9.323 -20.165 1.00 94.81 158 ASN A O 1
ATOM 1090 N N . GLY A 1 159 ? 17.708 -7.205 -20.888 1.00 90.19 159 GLY A N 1
ATOM 1091 C CA . GLY A 1 159 ? 17.525 -7.441 -22.312 1.00 90.19 159 GLY A CA 1
ATOM 1092 C C . GLY A 1 159 ? 16.064 -7.535 -22.754 1.00 90.19 159 GLY A C 1
ATOM 1093 O O . GLY A 1 159 ? 15.819 -8.019 -23.865 1.00 90.19 159 GLY A O 1
ATOM 1094 N N . ASP A 1 160 ? 15.105 -7.155 -21.913 1.00 92.50 160 ASP A N 1
ATOM 1095 C CA . ASP A 1 160 ? 13.664 -7.230 -22.164 1.00 92.50 160 ASP A CA 1
ATOM 1096 C C . ASP A 1 160 ? 12.927 -5.887 -22.141 1.00 92.50 160 ASP A C 1
ATOM 1098 O O . ASP A 1 160 ? 11.732 -5.849 -22.448 1.00 92.50 160 ASP A O 1
ATOM 1102 N N . GLY A 1 161 ? 13.663 -4.786 -21.988 1.00 92.12 161 GLY A N 1
ATOM 1103 C CA . GLY A 1 161 ? 13.157 -3.438 -22.228 1.00 92.12 161 GLY A CA 1
ATOM 1104 C C . GLY A 1 161 ? 13.520 -2.459 -21.127 1.00 92.12 161 GLY A C 1
ATOM 1105 O O . GLY A 1 161 ? 13.728 -1.286 -21.430 1.00 92.12 161 GLY A O 1
ATOM 1106 N N . CYS A 1 162 ? 13.655 -2.934 -19.894 1.00 96.81 162 CYS A N 1
ATOM 1107 C CA . CYS A 1 162 ? 14.098 -2.146 -18.758 1.00 96.81 162 CYS A CA 1
ATOM 1108 C C . CYS A 1 162 ? 15.288 -2.826 -18.077 1.00 96.81 162 CYS A C 1
ATOM 1110 O O . CYS A 1 162 ? 15.388 -4.050 -18.039 1.00 96.81 162 CYS A O 1
ATOM 1112 N N . SER A 1 163 ? 16.234 -2.038 -17.565 1.00 95.88 163 SER A N 1
ATOM 1113 C CA . SER A 1 163 ? 17.356 -2.601 -16.818 1.00 95.88 163 SER A CA 1
ATOM 1114 C C . SER A 1 163 ? 16.859 -3.277 -15.535 1.00 95.88 163 SER A C 1
ATOM 1116 O O . SER A 1 163 ? 15.895 -2.835 -14.917 1.00 95.88 163 SER A O 1
ATOM 1118 N N . ALA A 1 164 ? 17.575 -4.293 -15.046 1.00 95.69 164 ALA A N 1
ATOM 1119 C CA . ALA A 1 164 ? 17.193 -5.025 -13.827 1.00 95.69 164 ALA A CA 1
ATOM 1120 C C . ALA A 1 164 ? 17.144 -4.179 -12.532 1.00 95.69 164 ALA A C 1
ATOM 1122 O O . ALA A 1 164 ? 16.798 -4.688 -11.465 1.00 95.69 164 ALA A O 1
ATOM 1123 N N . ASP A 1 165 ? 17.589 -2.926 -12.599 1.00 95.06 165 ASP A N 1
ATOM 1124 C CA . ASP A 1 165 ? 17.551 -1.929 -11.530 1.00 95.06 165 ASP A CA 1
ATOM 1125 C C . ASP A 1 165 ? 16.721 -0.687 -11.897 1.00 95.06 165 ASP A C 1
ATOM 1127 O O . ASP A 1 165 ? 16.789 0.315 -11.186 1.00 95.06 165 ASP A O 1
ATOM 1131 N N . CYS A 1 166 ? 15.975 -0.752 -13.002 1.00 96.31 166 CYS A N 1
ATOM 1132 C CA . CYS A 1 166 ? 15.051 0.261 -13.491 1.00 96.31 166 CYS A CA 1
ATOM 1133 C C . CYS A 1 166 ? 15.681 1.647 -13.695 1.00 96.31 166 CYS A C 1
ATOM 1135 O O . CYS A 1 166 ? 15.017 2.677 -13.591 1.00 96.31 166 CYS A O 1
ATOM 1137 N N . ARG A 1 167 ? 16.987 1.707 -13.985 1.00 94.75 167 ARG A N 1
ATOM 1138 C CA . ARG A 1 167 ? 17.728 2.966 -14.187 1.00 94.75 167 ARG A CA 1
ATOM 1139 C C . ARG A 1 167 ? 17.829 3.403 -15.642 1.00 94.75 167 ARG A C 1
ATOM 1141 O O . ARG A 1 167 ? 18.148 4.571 -15.871 1.00 94.75 167 ARG A O 1
ATOM 1148 N N . SER A 1 168 ? 17.578 2.507 -16.591 1.00 93.62 168 SER A N 1
ATOM 1149 C CA . SER A 1 168 ? 17.625 2.801 -18.023 1.00 93.62 168 SER A CA 1
ATOM 1150 C C . SER A 1 168 ? 16.672 1.914 -18.819 1.00 93.62 168 SER A C 1
ATOM 1152 O O . SER A 1 168 ? 16.587 0.710 -18.588 1.00 93.62 168 SER A O 1
ATOM 1154 N N . ASP A 1 169 ? 15.983 2.519 -19.791 1.00 92.44 169 ASP A N 1
ATOM 1155 C CA . ASP A 1 169 ? 15.336 1.778 -20.876 1.00 92.44 169 ASP A CA 1
ATOM 1156 C C . ASP A 1 169 ? 16.439 1.155 -21.725 1.00 92.44 169 ASP A C 1
ATOM 1158 O O . ASP A 1 169 ? 17.280 1.904 -22.208 1.00 92.44 169 ASP A O 1
ATOM 1162 N N . GLU A 1 170 ? 16.429 -0.149 -21.979 1.00 91.50 170 GLU A N 1
ATOM 1163 C CA . GLU A 1 170 ? 17.529 -0.843 -22.666 1.00 91.50 170 GLU A CA 1
ATOM 1164 C C . GLU A 1 170 ? 17.538 -0.569 -24.179 1.00 91.50 170 GLU A C 1
ATOM 1166 O O . GLU A 1 170 ? 17.195 -1.406 -25.024 1.00 91.50 170 GLU A O 1
ATOM 1171 N N . THR A 1 171 ? 17.887 0.666 -24.522 1.00 92.44 171 THR A N 1
ATOM 1172 C CA . THR A 1 171 ? 17.797 1.244 -25.855 1.00 92.44 171 THR A CA 1
ATOM 1173 C C . THR A 1 171 ? 19.042 2.057 -26.167 1.00 92.44 171 THR A C 1
ATOM 1175 O O . THR A 1 171 ? 19.471 2.899 -25.388 1.00 92.44 171 THR A O 1
ATOM 1178 N N . CYS A 1 172 ? 19.558 1.863 -27.376 1.00 93.06 172 CYS A N 1
ATOM 1179 C CA . CYS A 1 172 ? 20.762 2.548 -27.821 1.00 93.06 172 CYS A CA 1
ATOM 1180 C C . CYS A 1 172 ? 20.616 4.072 -27.833 1.00 93.06 172 CYS A C 1
ATOM 1182 O O . CYS A 1 172 ? 19.595 4.601 -28.290 1.00 93.06 172 CYS A O 1
ATOM 1184 N N . GLY A 1 173 ? 21.661 4.779 -27.404 1.00 92.38 173 GLY A N 1
ATOM 1185 C CA . GLY A 1 173 ? 21.722 6.237 -27.428 1.00 92.38 173 GLY A CA 1
ATOM 1186 C C . GLY A 1 173 ? 20.991 6.916 -26.268 1.00 92.38 173 GLY A C 1
ATOM 1187 O O . GLY A 1 173 ? 20.733 8.121 -26.338 1.00 92.38 173 GLY A O 1
ATOM 1188 N N . ASN A 1 174 ? 20.615 6.171 -25.227 1.00 91.75 174 ASN A N 1
ATOM 1189 C CA . ASN A 1 174 ? 19.938 6.679 -24.028 1.00 91.75 174 ASN A CA 1
ATOM 1190 C C . ASN A 1 174 ? 20.909 7.280 -22.981 1.00 91.75 174 ASN A C 1
ATOM 1192 O O . ASN A 1 174 ? 20.470 7.841 -21.977 1.00 91.75 174 ASN A O 1
ATOM 1196 N N . GLY A 1 175 ? 22.223 7.192 -23.205 1.00 91.94 175 GLY A N 1
ATOM 1197 C CA . GLY A 1 175 ? 23.279 7.621 -22.289 1.00 91.94 175 GLY A CA 1
ATOM 1198 C C . GLY A 1 175 ? 23.738 6.569 -21.270 1.00 91.94 175 GLY A C 1
ATOM 1199 O O . GLY A 1 175 ? 24.616 6.875 -20.456 1.00 91.94 175 GLY A O 1
ATOM 1200 N N . TYR A 1 176 ? 23.197 5.351 -21.311 1.00 92.88 176 TYR A N 1
ATOM 1201 C CA . TYR A 1 176 ? 23.527 4.223 -20.442 1.00 92.88 176 TYR A CA 1
ATOM 1202 C C . TYR A 1 176 ? 24.042 3.048 -21.267 1.00 92.88 176 TYR A C 1
ATOM 1204 O O . TYR A 1 176 ? 23.482 2.702 -22.289 1.00 92.88 176 TYR A O 1
ATOM 1212 N N . LYS A 1 177 ? 25.146 2.432 -20.830 1.00 93.00 177 LYS A N 1
ATOM 1213 C CA . LYS A 1 177 ? 25.652 1.234 -21.502 1.00 93.00 177 LYS A CA 1
ATOM 1214 C C . LYS A 1 177 ? 24.874 0.016 -21.014 1.00 93.00 177 LYS A C 1
ATOM 1216 O O . LYS A 1 177 ? 25.227 -0.544 -19.970 1.00 93.00 177 LYS A O 1
ATOM 1221 N N . ASP A 1 178 ? 23.886 -0.396 -21.790 1.00 92.12 178 ASP A N 1
ATOM 1222 C CA . ASP A 1 178 ? 22.958 -1.465 -21.434 1.00 92.12 178 ASP A CA 1
ATOM 1223 C C . ASP A 1 178 ? 23.454 -2.855 -21.868 1.00 92.12 178 ASP A C 1
ATOM 1225 O O . ASP A 1 178 ? 24.496 -3.033 -22.522 1.00 92.12 178 ASP A O 1
ATOM 1229 N N . VAL A 1 179 ? 22.735 -3.905 -21.452 1.00 91.69 179 VAL A N 1
ATOM 1230 C CA . VAL A 1 179 ? 23.095 -5.273 -21.830 1.00 91.69 179 VAL A CA 1
ATOM 1231 C C . VAL A 1 179 ? 22.948 -5.465 -23.344 1.00 91.69 179 VAL A C 1
ATOM 1233 O O . VAL A 1 179 ? 21.954 -5.107 -23.961 1.00 91.69 179 VAL A O 1
ATOM 1236 N N . GLY A 1 180 ? 23.955 -6.075 -23.973 1.00 88.38 180 GLY A N 1
ATOM 1237 C CA . GLY A 1 180 ? 23.961 -6.305 -25.423 1.00 88.38 180 GLY A CA 1
ATOM 1238 C C . GLY A 1 180 ? 24.574 -5.170 -26.249 1.00 88.38 180 GLY A C 1
ATOM 1239 O O . GLY A 1 180 ? 24.895 -5.399 -27.418 1.00 88.38 180 GLY A O 1
ATOM 1240 N N . GLU A 1 181 ? 24.840 -4.015 -25.641 1.00 93.75 181 GLU A N 1
ATOM 1241 C CA . GLU A 1 181 ? 25.540 -2.897 -26.269 1.00 93.75 181 GLU A CA 1
ATOM 1242 C C . GLU A 1 181 ? 27.064 -3.041 -26.181 1.00 93.75 181 GLU A C 1
ATOM 1244 O O . GLU A 1 181 ? 27.646 -3.451 -25.168 1.00 93.75 181 GLU A O 1
ATOM 1249 N N . GLU A 1 182 ? 27.759 -2.688 -27.261 1.00 94.56 182 GLU A N 1
ATOM 1250 C CA . GLU A 1 182 ? 29.223 -2.667 -27.279 1.00 94.56 182 GLU A CA 1
ATOM 1251 C C . GLU A 1 182 ? 29.771 -1.326 -26.771 1.00 94.56 182 GLU A C 1
ATOM 1253 O O . GLU A 1 182 ? 30.793 -1.300 -26.072 1.00 94.56 182 GLU A O 1
ATOM 1258 N N . CYS A 1 183 ? 29.054 -0.239 -27.050 1.00 94.19 183 CYS A N 1
ATOM 1259 C CA . CYS A 1 183 ? 29.356 1.146 -26.696 1.00 94.19 183 CYS A CA 1
ATOM 1260 C C . CYS A 1 183 ? 28.066 1.923 -26.412 1.00 94.19 183 CYS A C 1
ATOM 1262 O O . CYS A 1 183 ? 26.994 1.419 -26.713 1.00 94.19 183 CYS A O 1
ATOM 1264 N N . GLU A 1 184 ? 28.215 3.134 -25.872 1.00 94.69 184 GLU A N 1
ATOM 1265 C CA . GLU A 1 184 ? 27.146 4.120 -25.708 1.00 94.69 184 GLU A CA 1
ATOM 1266 C C . GLU A 1 184 ? 27.763 5.531 -25.722 1.00 94.69 184 GLU A C 1
ATOM 1268 O O . GLU A 1 184 ? 28.796 5.754 -25.074 1.00 94.69 184 GLU A O 1
ATOM 1273 N N . ASP A 1 185 ? 27.168 6.474 -26.455 1.00 94.12 185 ASP A N 1
ATOM 1274 C CA . ASP A 1 185 ? 27.639 7.867 -26.561 1.00 94.12 185 ASP A CA 1
ATOM 1275 C C . ASP A 1 185 ? 26.535 8.942 -26.475 1.00 94.12 185 ASP A C 1
ATOM 1277 O O . ASP A 1 185 ? 26.778 10.130 -26.720 1.00 94.12 185 ASP A O 1
ATOM 1281 N N . GLY A 1 186 ? 25.344 8.555 -26.025 1.00 93.56 186 GLY A N 1
ATOM 1282 C CA . GLY A 1 186 ? 24.234 9.435 -25.676 1.00 93.56 186 GLY A CA 1
ATOM 1283 C C . GLY A 1 186 ? 23.384 9.879 -26.858 1.00 93.56 186 GLY A C 1
ATOM 1284 O O . GLY A 1 186 ? 22.633 10.850 -26.713 1.00 93.56 186 GLY A O 1
ATOM 1285 N N . ASN A 1 187 ? 23.544 9.267 -28.038 1.00 94.69 187 ASN A N 1
ATOM 1286 C CA . ASN A 1 187 ? 22.736 9.584 -29.209 1.00 94.69 187 ASN A CA 1
ATOM 1287 C C . ASN A 1 187 ? 22.709 8.443 -30.261 1.00 94.69 187 ASN A C 1
ATOM 1289 O O . ASN A 1 187 ? 23.226 7.359 -30.039 1.00 94.69 187 ASN A O 1
ATOM 1293 N N . LEU A 1 188 ? 22.035 8.670 -31.397 1.00 95.94 188 LEU A N 1
ATOM 1294 C CA . LEU A 1 188 ? 21.850 7.690 -32.484 1.00 95.94 188 LEU A CA 1
ATOM 1295 C C . LEU A 1 188 ? 22.502 8.137 -33.810 1.00 95.94 188 LEU A C 1
ATOM 1297 O O . LEU A 1 188 ? 21.969 7.872 -34.893 1.00 95.94 188 LEU A O 1
ATOM 1301 N N . ILE A 1 189 ? 23.585 8.911 -33.759 1.00 94.81 189 ILE A N 1
ATOM 1302 C CA . ILE A 1 189 ? 24.290 9.423 -34.938 1.00 94.81 189 ILE A CA 1
ATOM 1303 C C . ILE A 1 189 ? 25.431 8.464 -35.272 1.00 94.81 189 ILE A C 1
ATOM 1305 O O . ILE A 1 189 ? 26.287 8.211 -34.453 1.00 94.81 189 ILE A O 1
ATOM 1309 N N . ASP A 1 190 ? 25.495 7.959 -36.505 1.00 94.50 190 ASP A N 1
ATOM 1310 C CA . ASP A 1 190 ? 26.657 7.164 -36.916 1.00 94.50 190 ASP A CA 1
ATOM 1311 C C . ASP A 1 190 ? 27.903 8.056 -37.101 1.00 94.50 190 ASP A C 1
ATOM 1313 O O . ASP A 1 190 ? 27.848 9.133 -37.712 1.00 94.50 190 ASP A O 1
ATOM 1317 N N . GLY A 1 191 ? 29.065 7.550 -36.704 1.00 89.69 191 GLY A N 1
ATOM 1318 C CA . GLY A 1 191 ? 30.380 8.132 -36.960 1.00 89.69 191 GLY A CA 1
ATOM 1319 C C . GLY A 1 191 ? 30.931 9.055 -35.870 1.00 89.69 191 GLY A C 1
ATOM 1320 O O . GLY A 1 191 ? 31.970 9.681 -36.120 1.00 89.69 191 GLY A O 1
ATOM 1321 N N . ASP A 1 192 ? 30.281 9.194 -34.713 1.00 91.62 192 ASP A N 1
ATOM 1322 C CA . ASP A 1 192 ? 30.724 10.046 -33.598 1.00 91.62 192 ASP A CA 1
ATOM 1323 C C . ASP A 1 192 ? 31.233 9.275 -32.367 1.00 91.62 192 ASP A C 1
ATOM 1325 O O . ASP A 1 192 ? 31.813 9.879 -31.460 1.00 91.62 192 ASP A O 1
ATOM 1329 N N . GLY A 1 193 ? 31.199 7.946 -32.406 1.00 91.12 193 GLY A N 1
ATOM 1330 C CA . GLY A 1 193 ? 31.855 7.100 -31.416 1.00 91.12 193 GLY A CA 1
ATOM 1331 C C . GLY A 1 193 ? 31.219 5.726 -31.300 1.00 91.12 193 GLY A C 1
ATOM 1332 O O . GLY A 1 193 ? 31.941 4.722 -31.217 1.00 91.12 193 GLY A O 1
ATOM 1333 N N . CYS A 1 194 ? 29.895 5.709 -31.342 1.00 95.56 194 CYS A N 1
ATOM 1334 C CA . CYS A 1 194 ? 29.035 4.552 -31.289 1.00 95.56 194 CYS A CA 1
ATOM 1335 C C . CYS A 1 194 ? 28.007 4.633 -32.422 1.00 95.56 194 CYS A C 1
ATOM 1337 O O . CYS A 1 194 ? 27.470 5.687 -32.721 1.00 95.56 194 CYS A O 1
ATOM 1339 N N . SER A 1 195 ? 27.746 3.517 -33.102 1.00 95.25 195 SER A N 1
ATOM 1340 C CA . SER A 1 195 ? 26.731 3.521 -34.168 1.00 95.25 195 SER A CA 1
ATOM 1341 C C . SER A 1 195 ? 25.322 3.608 -33.587 1.00 95.25 195 SER A C 1
ATOM 1343 O O . SER A 1 195 ? 25.097 3.193 -32.452 1.00 95.25 195 SER A O 1
ATOM 1345 N N . ALA A 1 196 ? 24.329 3.944 -34.414 1.00 94.56 196 ALA A N 1
ATOM 1346 C CA . ALA A 1 196 ? 22.907 3.959 -34.037 1.00 94.56 196 ALA A CA 1
ATOM 1347 C C . ALA A 1 196 ? 22.321 2.587 -33.610 1.00 94.56 196 ALA A C 1
ATOM 1349 O O . ALA A 1 196 ? 21.121 2.452 -33.376 1.00 94.56 196 ALA A O 1
ATOM 1350 N N . THR A 1 197 ? 23.145 1.535 -33.578 1.00 94.12 197 THR A N 1
ATOM 1351 C CA . THR A 1 197 ? 22.801 0.183 -33.100 1.00 94.12 197 THR A CA 1
ATOM 1352 C C . THR A 1 197 ? 23.756 -0.307 -32.008 1.00 94.12 197 THR A C 1
ATOM 1354 O O . THR A 1 197 ? 23.889 -1.512 -31.786 1.00 94.12 197 THR A O 1
ATOM 1357 N N . CYS A 1 198 ? 24.465 0.627 -31.377 1.00 94.00 198 CYS A N 1
ATOM 1358 C CA . CYS A 1 198 ? 25.367 0.426 -30.255 1.00 94.00 198 CYS A CA 1
ATOM 1359 C C . CYS A 1 198 ? 26.504 -0.566 -30.523 1.00 94.00 198 CYS A C 1
ATOM 1361 O O . CYS A 1 198 ? 26.917 -1.363 -29.676 1.00 94.00 198 CYS A O 1
ATOM 1363 N N . ARG A 1 199 ? 27.024 -0.508 -31.756 1.00 94.50 199 ARG A N 1
ATOM 1364 C CA . ARG A 1 199 ? 28.280 -1.149 -32.172 1.00 94.50 199 ARG A CA 1
ATOM 1365 C C . ARG A 1 199 ? 29.420 -0.151 -32.136 1.00 94.50 199 ARG A C 1
ATOM 1367 O O . ARG A 1 199 ? 29.264 0.962 -32.641 1.00 94.50 199 ARG A O 1
ATOM 1374 N N . ASP A 1 200 ? 30.560 -0.594 -31.608 1.00 92.50 200 ASP A N 1
ATOM 1375 C CA . ASP A 1 200 ? 31.776 0.214 -31.526 1.00 92.50 200 ASP A CA 1
ATOM 1376 C C . ASP A 1 200 ? 32.276 0.563 -32.937 1.00 92.50 200 ASP A C 1
ATOM 1378 O O . ASP A 1 200 ? 32.752 -0.295 -33.685 1.00 92.50 200 ASP A O 1
ATOM 1382 N N . GLU A 1 201 ? 32.271 1.846 -33.281 1.00 90.06 201 GLU A N 1
ATOM 1383 C CA . GLU A 1 201 ? 32.823 2.337 -34.552 1.00 90.06 201 GLU A CA 1
ATOM 1384 C C . GLU A 1 201 ? 34.329 2.599 -34.453 1.00 90.06 201 GLU A C 1
ATOM 1386 O O . GLU A 1 201 ? 35.071 2.593 -35.440 1.00 90.06 201 GLU A O 1
ATOM 1391 N N . ASN A 1 202 ? 34.798 2.795 -33.218 1.00 80.88 202 ASN A N 1
ATOM 1392 C CA . ASN A 1 202 ? 36.190 3.049 -32.880 1.00 80.88 202 ASN A CA 1
ATOM 1393 C C . ASN A 1 202 ? 37.038 1.780 -32.764 1.00 80.88 202 ASN A C 1
ATOM 1395 O O . ASN A 1 202 ? 38.251 1.884 -32.540 1.00 80.88 202 ASN A O 1
ATOM 1399 N N . LYS A 1 203 ? 36.455 0.591 -32.976 1.00 69.50 203 LYS A N 1
ATOM 1400 C CA . LYS A 1 203 ? 37.233 -0.630 -33.215 1.00 69.50 203 LYS A CA 1
ATOM 1401 C C . LYS A 1 203 ? 37.918 -0.477 -34.566 1.00 69.50 203 LYS A C 1
ATOM 1403 O O . LYS A 1 203 ? 37.470 -0.986 -35.592 1.00 69.50 203 LYS A O 1
ATOM 1408 N N . LYS A 1 204 ? 39.058 0.217 -34.575 1.00 59.72 204 LYS A N 1
ATOM 1409 C CA . LYS A 1 204 ? 40.071 -0.061 -35.583 1.00 59.72 204 LYS A CA 1
ATOM 1410 C C . LYS A 1 204 ? 40.346 -1.550 -35.449 1.00 59.72 204 LYS A C 1
ATOM 1412 O O . LYS A 1 204 ? 40.808 -1.994 -34.408 1.00 59.72 204 LYS A O 1
ATOM 1417 N N . ASP A 1 205 ? 39.994 -2.306 -36.479 1.00 58.03 205 ASP A N 1
ATOM 1418 C CA . ASP A 1 205 ? 40.604 -3.596 -36.753 1.00 58.03 205 ASP A CA 1
ATOM 1419 C C . ASP A 1 205 ? 42.100 -3.467 -36.421 1.00 58.03 205 ASP A C 1
ATOM 1421 O O . ASP A 1 205 ? 42.828 -2.753 -37.115 1.00 58.03 205 ASP A O 1
ATOM 1425 N N . ASP A 1 206 ? 42.551 -4.122 -35.348 1.00 57.31 206 ASP A N 1
ATOM 1426 C CA . ASP A 1 206 ? 43.964 -4.217 -34.963 1.00 57.31 206 ASP A CA 1
ATOM 1427 C C . ASP A 1 206 ? 44.791 -5.011 -36.001 1.00 57.31 206 ASP A C 1
ATOM 1429 O O . ASP A 1 206 ? 45.905 -5.462 -35.738 1.00 57.31 206 ASP A O 1
ATOM 1433 N N . GLY A 1 207 ? 44.282 -5.175 -37.220 1.00 57.16 207 GLY A N 1
ATOM 1434 C CA . GLY A 1 207 ? 44.989 -5.723 -38.355 1.00 57.16 207 GLY A CA 1
ATOM 1435 C C . GLY A 1 207 ? 44.897 -7.237 -38.414 1.00 57.16 207 GLY A C 1
ATOM 1436 O O . GLY A 1 207 ? 45.919 -7.902 -38.584 1.00 57.16 207 GLY A O 1
ATOM 1437 N N . CYS A 1 208 ? 43.688 -7.795 -38.354 1.00 56.50 208 CYS A N 1
ATOM 1438 C CA . CYS A 1 208 ? 43.446 -9.144 -38.849 1.00 56.50 208 CYS A CA 1
ATOM 1439 C C . CYS A 1 208 ? 42.099 -9.290 -39.575 1.00 56.50 208 CYS A C 1
ATOM 1441 O O . CYS A 1 208 ? 41.243 -10.085 -39.204 1.00 56.50 208 CYS A O 1
ATOM 1443 N N . GLY A 1 209 ? 41.999 -8.626 -40.728 1.00 60.50 209 GLY A N 1
ATOM 1444 C CA . GLY A 1 209 ? 41.701 -9.342 -41.967 1.00 60.50 209 GLY A CA 1
ATOM 1445 C C . GLY A 1 209 ? 40.322 -9.111 -42.570 1.00 60.50 209 GLY A C 1
ATOM 1446 O O . GLY A 1 209 ? 39.453 -9.969 -42.483 1.00 60.50 209 GLY A O 1
ATOM 1447 N N . CYS A 1 210 ? 40.200 -8.055 -43.374 1.00 43.06 210 CYS A N 1
ATOM 1448 C CA . CYS A 1 210 ? 39.364 -8.059 -44.575 1.00 43.06 210 CYS A CA 1
ATOM 1449 C C . CYS A 1 210 ? 40.132 -7.403 -45.731 1.00 43.06 210 CYS A C 1
ATOM 1451 O O . CYS A 1 210 ? 40.347 -6.194 -45.783 1.00 43.06 210 CYS A O 1
ATOM 1453 N N . THR A 1 211 ? 40.578 -8.223 -46.683 1.00 58.03 211 THR A N 1
ATOM 1454 C CA . THR A 1 211 ? 41.151 -7.769 -47.950 1.00 58.03 211 THR A CA 1
ATOM 1455 C C . THR A 1 211 ? 40.067 -7.120 -48.809 1.00 58.03 211 THR A C 1
ATOM 1457 O O . THR A 1 211 ? 39.326 -7.817 -49.498 1.00 58.03 211 THR A O 1
ATOM 1460 N N . ALA A 1 212 ? 40.016 -5.791 -48.834 1.00 53.34 212 ALA A N 1
ATOM 1461 C CA . ALA A 1 212 ? 39.319 -5.047 -49.877 1.00 53.34 212 ALA A CA 1
ATOM 1462 C C . ALA A 1 212 ? 40.138 -3.820 -50.317 1.00 53.34 212 ALA A C 1
ATOM 1464 O O . ALA A 1 212 ? 39.884 -2.682 -49.949 1.00 53.34 212 ALA A O 1
ATOM 1465 N N . GLY A 1 213 ? 41.135 -4.074 -51.167 1.00 53.56 213 GLY A N 1
ATOM 1466 C CA . GLY A 1 213 ? 41.289 -3.291 -52.395 1.00 53.56 213 GLY A CA 1
ATOM 1467 C C . GLY A 1 213 ? 41.812 -1.850 -52.356 1.00 53.56 213 GLY A C 1
ATOM 1468 O O . GLY A 1 213 ? 41.708 -1.198 -53.392 1.00 53.56 213 GLY A O 1
ATOM 1469 N N . SER A 1 214 ? 42.423 -1.333 -51.290 1.00 45.47 214 SER A N 1
ATOM 1470 C CA . SER A 1 214 ? 43.078 -0.012 -51.343 1.00 45.47 214 SER A CA 1
ATOM 1471 C C . SER A 1 214 ? 44.596 -0.127 -51.558 1.00 45.47 214 SER A C 1
ATOM 1473 O O . SER A 1 214 ? 45.390 -0.377 -50.655 1.00 45.47 214 SER A O 1
ATOM 1475 N N . ARG A 1 215 ? 45.021 0.053 -52.817 1.00 48.53 215 ARG A N 1
ATOM 1476 C CA . ARG A 1 215 ? 46.432 0.213 -53.208 1.00 48.53 215 ARG A CA 1
ATOM 1477 C C . ARG A 1 215 ? 47.006 1.499 -52.598 1.00 48.53 215 ARG A C 1
ATOM 1479 O O . ARG A 1 215 ? 46.716 2.580 -53.098 1.00 48.53 215 ARG A O 1
ATOM 1486 N N . SER A 1 216 ? 47.894 1.370 -51.616 1.00 44.22 216 SER A N 1
ATOM 1487 C CA . SER A 1 216 ? 48.846 2.428 -51.241 1.00 44.22 216 SER A CA 1
ATOM 1488 C C . SER A 1 216 ? 50.203 2.174 -51.918 1.00 44.22 216 SER A C 1
ATOM 1490 O O . SER A 1 216 ? 50.744 1.076 -51.768 1.00 44.22 216 SER A O 1
ATOM 1492 N N . PRO A 1 217 ? 50.780 3.133 -52.670 1.00 45.75 217 PRO A N 1
ATOM 1493 C CA . PRO A 1 217 ? 52.089 2.965 -53.289 1.00 45.75 217 PRO A CA 1
ATOM 1494 C C . PRO A 1 217 ? 53.198 3.287 -52.279 1.00 45.75 217 PRO A C 1
ATOM 1496 O O . PRO A 1 217 ? 53.420 4.442 -51.923 1.00 45.75 217 PRO A O 1
ATOM 1499 N N . SER A 1 218 ? 53.930 2.267 -51.834 1.00 48.59 218 SER A N 1
ATOM 1500 C CA . SER A 1 218 ? 55.179 2.432 -51.091 1.00 48.59 218 SER A CA 1
ATOM 1501 C C . SER A 1 218 ? 56.354 2.547 -52.068 1.00 48.59 218 SER A C 1
ATOM 1503 O O . SER A 1 218 ? 56.856 1.563 -52.608 1.00 48.59 218 SER A O 1
ATOM 1505 N N . THR A 1 219 ? 56.834 3.766 -52.314 1.00 51.00 219 THR A N 1
ATOM 1506 C CA . THR A 1 219 ? 58.132 3.979 -52.972 1.00 51.00 219 THR A CA 1
ATOM 1507 C C . THR A 1 219 ? 59.257 3.757 -51.964 1.00 51.00 219 THR A C 1
ATOM 1509 O O . THR A 1 219 ? 59.754 4.698 -51.352 1.00 51.00 219 THR A O 1
ATOM 1512 N N . GLY A 1 220 ? 59.650 2.495 -51.782 1.00 44.75 220 GLY A N 1
ATOM 1513 C CA . GLY A 1 220 ? 60.903 2.103 -51.138 1.00 44.75 220 GLY A CA 1
ATOM 1514 C C . GLY A 1 220 ? 61.960 1.809 -52.200 1.00 44.75 220 GLY A C 1
ATOM 1515 O O . GLY A 1 220 ? 61.951 0.740 -52.805 1.00 44.75 220 GLY A O 1
ATOM 1516 N N . ALA A 1 221 ? 62.860 2.759 -52.457 1.00 51.25 221 ALA A N 1
ATOM 1517 C CA . ALA A 1 221 ? 63.995 2.557 -53.353 1.00 51.25 221 ALA A CA 1
ATOM 1518 C C . ALA A 1 221 ? 65.086 1.746 -52.633 1.00 51.25 221 ALA A C 1
ATOM 1520 O O . ALA A 1 221 ? 65.841 2.272 -51.816 1.00 51.25 221 ALA A O 1
ATOM 1521 N N . LEU A 1 222 ? 65.138 0.448 -52.932 1.00 50.94 222 LEU A N 1
ATOM 1522 C CA . LEU A 1 222 ? 66.214 -0.465 -52.552 1.00 50.94 222 LEU A CA 1
ATOM 1523 C C . LEU A 1 222 ? 67.455 -0.220 -53.420 1.00 50.94 222 LEU A C 1
ATOM 1525 O O . LEU A 1 222 ? 67.366 -0.064 -54.637 1.00 50.94 222 LEU A O 1
ATOM 1529 N N . GLY A 1 223 ? 68.615 -0.196 -52.765 1.00 50.75 223 GLY A N 1
ATOM 1530 C CA . GLY A 1 223 ? 69.919 -0.052 -53.395 1.00 50.75 223 GLY A CA 1
ATOM 1531 C C . GLY A 1 223 ? 70.325 -1.250 -54.255 1.00 50.75 223 GLY A C 1
ATOM 1532 O O . GLY A 1 223 ? 69.947 -2.391 -53.996 1.00 50.75 223 GLY A O 1
ATOM 1533 N N . LEU A 1 224 ? 71.167 -0.970 -55.250 1.00 54.00 224 LEU A N 1
ATOM 1534 C CA . LEU A 1 224 ? 71.878 -1.973 -56.034 1.00 54.00 224 LEU A CA 1
ATOM 1535 C C . LEU A 1 224 ? 73.368 -1.604 -56.069 1.00 54.00 224 LEU A C 1
ATOM 1537 O O . LEU A 1 224 ? 73.778 -0.629 -56.696 1.00 54.00 224 LEU A O 1
ATOM 1541 N N . SER A 1 225 ? 74.171 -2.386 -55.354 1.00 60.31 225 SER A N 1
ATOM 1542 C CA . SER A 1 225 ? 75.631 -2.408 -55.462 1.00 60.31 225 SER A CA 1
ATOM 1543 C C . SER A 1 225 ? 76.046 -3.247 -56.674 1.00 60.31 225 SER A C 1
ATOM 1545 O O . SER A 1 225 ? 75.456 -4.299 -56.889 1.00 60.31 225 SER A O 1
ATOM 1547 N N . LEU A 1 226 ? 77.080 -2.820 -57.413 1.00 50.19 226 LEU A N 1
ATOM 1548 C CA . LEU A 1 226 ? 78.327 -3.562 -57.708 1.00 50.19 226 LEU A CA 1
ATOM 1549 C C . LEU A 1 226 ? 79.033 -3.079 -59.004 1.00 50.19 226 LEU A C 1
ATOM 1551 O O . LEU A 1 226 ? 78.479 -3.120 -60.095 1.00 50.19 226 LEU A O 1
ATOM 1555 N N . LEU A 1 227 ? 80.331 -2.794 -58.815 1.00 47.56 227 LEU A N 1
ATOM 1556 C CA . LEU A 1 227 ? 81.503 -3.103 -59.664 1.00 47.56 227 LEU A CA 1
ATOM 1557 C C . LEU A 1 227 ? 82.018 -2.146 -60.769 1.00 47.56 227 LEU A C 1
ATOM 1559 O O . LEU A 1 227 ? 81.482 -2.044 -61.862 1.00 47.56 227 LEU A O 1
ATOM 1563 N N . LEU A 1 228 ? 83.248 -1.687 -60.473 1.00 49.06 228 LEU A N 1
ATOM 1564 C CA . LEU A 1 228 ? 84.487 -1.723 -61.283 1.00 49.06 228 LEU A CA 1
ATOM 1565 C C . LEU A 1 228 ? 84.857 -0.559 -62.228 1.00 49.06 228 LEU A C 1
ATOM 1567 O O . LEU A 1 228 ? 84.462 -0.495 -63.380 1.00 49.06 228 LEU A O 1
ATOM 1571 N N . ALA A 1 229 ? 85.797 0.245 -61.708 1.00 47.34 229 ALA A N 1
ATOM 1572 C CA . ALA A 1 229 ? 87.166 0.466 -62.208 1.00 47.34 229 ALA A CA 1
ATOM 1573 C C . ALA A 1 229 ? 87.422 1.013 -63.630 1.00 47.34 229 ALA A C 1
ATOM 1575 O O . ALA A 1 229 ? 87.257 0.307 -64.615 1.00 47.34 229 ALA A O 1
ATOM 1576 N N . ALA A 1 230 ? 88.046 2.200 -63.686 1.00 50.69 230 ALA A N 1
ATOM 1577 C CA . ALA A 1 230 ? 89.292 2.520 -64.419 1.00 50.69 230 ALA A CA 1
ATOM 1578 C C . ALA A 1 230 ? 89.577 4.031 -64.245 1.00 50.69 230 ALA A C 1
ATOM 1580 O O . ALA A 1 230 ? 88.754 4.869 -64.587 1.00 50.69 230 ALA A O 1
ATOM 1581 N N . LEU A 1 231 ? 90.589 4.427 -63.468 1.00 49.44 231 LEU A N 1
ATOM 1582 C CA . LEU A 1 231 ? 91.945 4.753 -63.935 1.00 49.44 231 LEU A CA 1
ATOM 1583 C C . LEU A 1 231 ? 91.991 5.867 -65.005 1.00 49.44 231 LEU A C 1
ATOM 1585 O O . LEU A 1 231 ? 91.611 5.667 -66.149 1.00 49.44 231 LEU A O 1
ATOM 1589 N N . PHE A 1 232 ? 92.666 6.959 -64.617 1.00 48.41 232 PHE A N 1
ATOM 1590 C CA . PHE A 1 232 ? 93.604 7.717 -65.455 1.00 48.41 232 PHE A CA 1
ATOM 1591 C C . PHE A 1 232 ? 93.027 8.594 -66.587 1.00 48.41 232 PHE A C 1
ATOM 1593 O O . PHE A 1 232 ? 92.791 8.127 -67.689 1.00 48.41 232 PHE A O 1
ATOM 1600 N N . LEU A 1 233 ? 93.009 9.923 -66.383 1.00 46.75 233 LEU A N 1
ATOM 1601 C CA . LEU A 1 233 ? 94.033 10.863 -66.897 1.00 46.75 233 LEU A CA 1
ATOM 1602 C C . LEU A 1 233 ? 93.512 12.306 -67.038 1.00 46.75 233 LEU A C 1
ATOM 1604 O O . LEU A 1 233 ? 92.455 12.560 -67.593 1.00 46.75 233 LEU A O 1
ATOM 1608 N N . PHE A 1 234 ? 94.404 13.229 -66.660 1.00 51.12 234 PHE A N 1
ATOM 1609 C CA . PHE A 1 234 ? 94.569 14.594 -67.185 1.00 51.12 234 PHE A CA 1
ATOM 1610 C C . PHE A 1 234 ? 93.583 15.670 -66.695 1.00 51.12 234 PHE A C 1
ATOM 1612 O O . PHE A 1 234 ? 92.399 15.659 -66.980 1.00 51.12 234 PHE A O 1
ATOM 1619 N N . ARG A 1 235 ? 94.071 16.588 -65.839 1.00 51.66 235 ARG A N 1
ATOM 1620 C CA . ARG A 1 235 ? 94.647 17.914 -66.205 1.00 51.66 235 ARG A CA 1
ATOM 1621 C C . ARG A 1 235 ? 93.546 18.839 -66.756 1.00 51.66 235 ARG A C 1
ATOM 1623 O O . ARG A 1 235 ? 92.942 18.520 -67.755 1.00 51.66 235 ARG A O 1
ATOM 1630 N N . ARG A 1 236 ? 93.314 20.052 -66.256 1.00 49.66 236 ARG A N 1
ATOM 1631 C CA . ARG A 1 236 ? 94.254 21.047 -65.728 1.00 49.66 236 ARG A CA 1
ATOM 1632 C C . ARG A 1 236 ? 93.454 22.210 -65.116 1.00 49.66 236 ARG A C 1
ATOM 1634 O O . ARG A 1 236 ? 92.392 22.567 -65.598 1.00 49.66 236 ARG A O 1
ATOM 1641 N N . ARG A 1 237 ? 94.071 22.812 -64.102 1.00 56.16 237 ARG A N 1
ATOM 1642 C CA . ARG A 1 237 ? 93.904 24.177 -63.580 1.00 56.16 237 ARG A CA 1
ATOM 1643 C C . ARG A 1 237 ? 93.494 25.264 -64.600 1.00 56.16 237 ARG A C 1
ATOM 1645 O O . ARG A 1 237 ? 94.097 25.323 -65.666 1.00 56.16 237 ARG A O 1
ATOM 1652 N N . ARG A 1 238 ? 92.729 26.230 -64.058 1.00 54.19 238 ARG A N 1
ATOM 1653 C CA . ARG A 1 238 ? 92.684 27.692 -64.316 1.00 54.19 238 ARG A CA 1
ATOM 1654 C C . ARG A 1 238 ? 92.084 28.181 -65.642 1.00 54.19 238 ARG A C 1
ATOM 1656 O O . ARG A 1 238 ? 92.684 27.992 -66.693 1.00 54.19 238 ARG A O 1
ATOM 1663 N N . ALA A 1 239 ? 91.044 29.003 -65.523 1.00 47.47 239 ALA A N 1
ATOM 1664 C CA . ALA A 1 239 ? 91.196 30.460 -65.582 1.00 47.47 239 ALA A CA 1
ATOM 1665 C C . ALA A 1 239 ? 90.431 31.068 -64.401 1.00 47.47 239 ALA A C 1
ATOM 1667 O O . ALA A 1 239 ? 89.373 30.491 -64.068 1.00 47.47 239 ALA A O 1
#